Protein AF-A0AB34JFC1-F1 (afdb_monomer_lite)

Sequence (201 aa):
MLAASTALALVATRPLLPPTPPPPLPHGRTPPAARPELRSLHVVGTSAGGFAANACVSAYVRAAGDSRGAARLSLCDPFCARADEVAPPWDDGRRTSGARLFGRDADFAEHYLNTDDIVPSTNFPLPLCYCYDVTHAKERAAFPPPDSGNWLNDLGLRLLGYHNWPIGYLARHYETQLDEDGNPLLPDHATLPRGTVVRVP

Foldseek 3Di:
DDDPWDKDKDFDADDDDPDPDPDDDDPDDDQLLPCLRRQETEIETAACRLVVRLVSLVVNCVSNPPSDHAYEYEYQLYHFADPVRPDPPLDLLCPGNRLVRGQPNHQAYEYEAALLQPRRNRNDARQNHLYEHCNVAPCLVVQDQDCPVDPVVSVVSNNNVCSCVSVVVCVVPDDQDADPVRRTDDDGCVRRPGRHYDYHD

Structure (mmCIF, N/CA/C/O backbone):
data_AF-A0AB34JFC1-F1
#
_entry.id   AF-A0AB34JFC1-F1
#
loop_
_atom_site.group_PDB
_atom_site.id
_atom_site.type_symbol
_atom_site.label_atom_id
_atom_site.label_alt_id
_atom_site.label_comp_id
_atom_site.label_asym_id
_atom_site.label_entity_id
_atom_site.label_seq_id
_atom_site.pdbx_PDB_ins_code
_atom_site.Cartn_x
_atom_site.Cartn_y
_atom_site.Cartn_z
_atom_site.occupancy
_atom_site.B_iso_or_equiv
_atom_site.auth_seq_id
_atom_site.auth_comp_id
_atom_site.auth_asym_id
_atom_site.auth_atom_id
_atom_site.pdbx_PDB_model_num
ATOM 1 N N . MET A 1 1 ? 22.175 7.166 -3.132 1.00 32.06 1 MET A N 1
ATOM 2 C CA . MET A 1 1 ? 20.894 7.198 -3.868 1.00 32.06 1 MET A CA 1
ATOM 3 C C . MET A 1 1 ? 19.849 7.799 -2.949 1.00 32.06 1 MET A C 1
ATOM 5 O O . MET A 1 1 ? 19.593 7.224 -1.902 1.00 32.06 1 MET A O 1
ATOM 9 N N . LEU A 1 2 ? 19.327 8.982 -3.278 1.00 28.48 2 LEU A N 1
ATOM 10 C CA . LEU A 1 2 ? 18.211 9.585 -2.548 1.00 28.48 2 LEU A CA 1
ATOM 11 C C . LEU A 1 2 ? 16.917 8.914 -3.019 1.00 28.48 2 LEU A C 1
ATOM 13 O O . LEU A 1 2 ? 16.447 9.199 -4.116 1.00 28.48 2 LEU A O 1
ATOM 17 N N . ALA A 1 3 ? 16.363 8.012 -2.211 1.00 33.91 3 ALA A N 1
ATOM 18 C CA . ALA A 1 3 ? 14.985 7.571 -2.381 1.00 33.91 3 ALA A CA 1
ATOM 19 C C . ALA A 1 3 ? 14.077 8.728 -1.936 1.00 33.91 3 ALA A C 1
ATOM 21 O O . ALA A 1 3 ? 14.022 9.062 -0.750 1.00 33.91 3 ALA A O 1
ATOM 22 N N . ALA A 1 4 ? 13.418 9.392 -2.885 1.00 35.91 4 ALA A N 1
ATOM 23 C CA . ALA A 1 4 ? 12.393 10.374 -2.563 1.00 35.91 4 ALA A CA 1
ATOM 24 C C . ALA A 1 4 ? 11.247 9.645 -1.844 1.00 35.91 4 ALA A C 1
ATOM 26 O O . ALA A 1 4 ? 10.576 8.797 -2.423 1.00 35.91 4 ALA A O 1
ATOM 27 N N . SER A 1 5 ? 11.070 9.925 -0.553 1.00 36.59 5 SER A N 1
ATOM 28 C CA . SER A 1 5 ? 9.984 9.360 0.246 1.00 36.59 5 SER A CA 1
ATOM 29 C C . SER A 1 5 ? 8.794 10.309 0.191 1.00 36.59 5 SER A C 1
ATOM 31 O O . SER A 1 5 ? 8.867 11.421 0.711 1.00 36.59 5 SER A O 1
ATOM 33 N N . THR A 1 6 ? 7.695 9.880 -0.422 1.00 42.16 6 THR A N 1
ATOM 34 C CA . THR A 1 6 ? 6.416 10.594 -0.360 1.00 42.16 6 THR A CA 1
ATOM 35 C C . THR A 1 6 ? 5.430 9.750 0.438 1.00 42.16 6 THR A C 1
ATOM 37 O O . THR A 1 6 ? 5.163 8.600 0.099 1.00 42.16 6 THR A O 1
ATOM 40 N N . ALA A 1 7 ? 4.908 10.319 1.523 1.00 41.69 7 ALA A N 1
ATOM 41 C CA . ALA A 1 7 ? 3.753 9.797 2.241 1.00 41.69 7 ALA A CA 1
ATOM 42 C C . ALA A 1 7 ? 2.627 10.822 2.087 1.00 41.69 7 ALA A C 1
ATOM 44 O O . ALA A 1 7 ? 2.802 11.988 2.447 1.00 41.69 7 ALA A O 1
ATOM 45 N N . LEU A 1 8 ? 1.494 10.397 1.532 1.00 43.19 8 LEU A N 1
ATOM 46 C CA . LEU A 1 8 ? 0.296 11.221 1.410 1.00 43.19 8 LEU A CA 1
ATOM 47 C C . LEU A 1 8 ? -0.767 10.650 2.353 1.00 43.19 8 LEU A C 1
ATOM 49 O O . LEU A 1 8 ? -1.145 9.485 2.246 1.00 43.19 8 LEU A O 1
ATOM 53 N N . ALA A 1 9 ? -1.232 11.470 3.295 1.00 42.94 9 ALA A N 1
ATOM 54 C CA . ALA A 1 9 ? -2.369 11.148 4.148 1.00 42.94 9 ALA A CA 1
ATOM 55 C C . ALA A 1 9 ? -3.587 11.915 3.630 1.00 42.94 9 ALA A C 1
ATOM 57 O O . ALA A 1 9 ? -3.600 13.148 3.672 1.00 42.94 9 ALA A O 1
ATOM 58 N N . LEU A 1 10 ? -4.597 11.198 3.137 1.00 43.72 10 LEU A N 1
ATOM 59 C CA . LEU A 1 10 ? -5.873 11.793 2.759 1.00 43.72 10 LEU A CA 1
ATOM 60 C C . LEU A 1 10 ? -6.836 11.634 3.940 1.00 43.72 10 LEU A C 1
ATOM 62 O O . LEU A 1 10 ? -7.143 10.523 4.368 1.00 43.72 10 LEU A O 1
ATOM 66 N N . VAL A 1 11 ? -7.295 12.755 4.495 1.00 46.47 11 VAL A N 1
ATOM 67 C CA . VAL A 1 11 ? -8.224 12.774 5.632 1.00 46.47 11 VAL A CA 1
ATOM 68 C C . VAL A 1 11 ? -9.575 13.280 5.138 1.00 46.47 11 VAL A C 1
ATOM 70 O O . VAL A 1 11 ? -9.703 14.451 4.791 1.00 46.47 11 VAL A O 1
ATOM 73 N N . ALA A 1 12 ? -10.586 12.412 5.111 1.00 43.38 12 ALA A N 1
ATOM 74 C CA . ALA A 1 12 ? -11.958 12.805 4.798 1.00 43.38 12 ALA A CA 1
ATOM 75 C C . ALA A 1 12 ? -12.690 13.249 6.081 1.00 43.38 12 ALA A C 1
ATOM 77 O O . ALA A 1 12 ? -12.953 12.438 6.968 1.00 43.38 12 ALA A O 1
ATOM 78 N N . THR A 1 13 ? -13.044 14.535 6.185 1.00 38.53 13 THR A N 1
ATOM 79 C CA . THR A 1 13 ? -13.876 15.094 7.274 1.00 38.53 13 THR A CA 1
ATOM 80 C C . THR A 1 13 ? -15.230 15.587 6.736 1.00 38.53 13 THR A C 1
ATOM 82 O O . THR A 1 13 ? -15.289 16.098 5.622 1.00 38.53 13 THR A O 1
ATOM 85 N N . ARG A 1 14 ? -16.320 15.422 7.508 1.00 40.75 14 ARG A N 1
ATOM 86 C CA . ARG A 1 14 ? -17.727 15.760 7.152 1.00 40.75 14 ARG A CA 1
ATOM 87 C C . ARG A 1 14 ? -17.956 17.231 6.730 1.00 40.75 14 ARG A C 1
ATOM 89 O O . ARG A 1 14 ? -17.274 18.102 7.267 1.00 40.75 14 ARG A O 1
ATOM 96 N N . PRO A 1 15 ? -19.016 17.536 5.944 1.00 49.50 15 PRO A N 1
ATOM 97 C CA . PRO A 1 15 ? -19.676 18.842 5.953 1.00 49.50 15 PRO A CA 1
ATOM 98 C C . PRO A 1 15 ? -20.994 18.873 6.774 1.00 49.50 15 PRO A C 1
ATOM 100 O O . PRO A 1 15 ? -21.689 17.866 6.887 1.00 49.50 15 PRO A O 1
ATOM 103 N N . LEU A 1 16 ? -21.320 20.094 7.244 1.00 50.59 16 LEU A N 1
ATOM 104 C CA . LEU A 1 16 ? -22.595 20.674 7.739 1.00 50.59 16 LEU A CA 1
ATOM 105 C C . LEU A 1 16 ? -22.927 20.706 9.252 1.00 50.59 16 LEU A C 1
ATOM 107 O O . LEU A 1 16 ? -23.747 19.943 9.748 1.00 50.59 16 LEU A O 1
ATOM 111 N N . LEU A 1 17 ? -22.405 21.752 9.914 1.00 38.81 17 LEU A N 1
ATOM 112 C CA . LEU A 1 17 ? -23.115 22.693 10.812 1.00 38.81 17 LEU A CA 1
ATOM 113 C C . LEU A 1 17 ? -22.549 24.116 10.545 1.00 38.81 17 LEU A C 1
ATOM 115 O O . LEU A 1 17 ? -21.418 24.206 10.054 1.00 38.81 17 LEU A O 1
ATOM 119 N N . PRO A 1 18 ? -23.284 25.226 10.795 1.00 39.25 18 PRO A N 1
ATOM 120 C CA . PRO A 1 18 ? -22.759 26.576 10.569 1.00 39.25 18 PRO A CA 1
ATOM 121 C C . PRO A 1 18 ? -21.509 26.834 11.432 1.00 39.25 18 PRO A C 1
ATOM 123 O O . PRO A 1 18 ? -21.434 26.345 12.562 1.00 39.25 18 PRO A O 1
ATOM 126 N N . PRO A 1 19 ? -20.515 27.575 10.909 1.00 38.94 19 PRO A N 1
ATOM 127 C CA . PRO A 1 19 ? -19.178 27.611 11.478 1.00 38.94 19 PRO A CA 1
ATOM 128 C C . PRO A 1 19 ? -19.159 28.403 12.783 1.00 38.94 19 PRO A C 1
ATOM 130 O O . PRO A 1 19 ? -19.285 29.627 12.788 1.00 38.94 19 PRO A O 1
ATOM 133 N N . THR A 1 20 ? -18.890 27.727 13.894 1.00 43.41 20 THR A N 1
ATOM 134 C CA . THR A 1 20 ? -18.076 28.353 14.934 1.00 43.41 20 THR A CA 1
ATOM 135 C C . THR A 1 20 ? -16.670 28.526 14.356 1.00 43.41 20 THR A C 1
ATOM 137 O O . THR A 1 20 ? -16.109 27.555 13.839 1.00 43.41 20 THR A O 1
ATOM 140 N N . PRO A 1 21 ? -16.089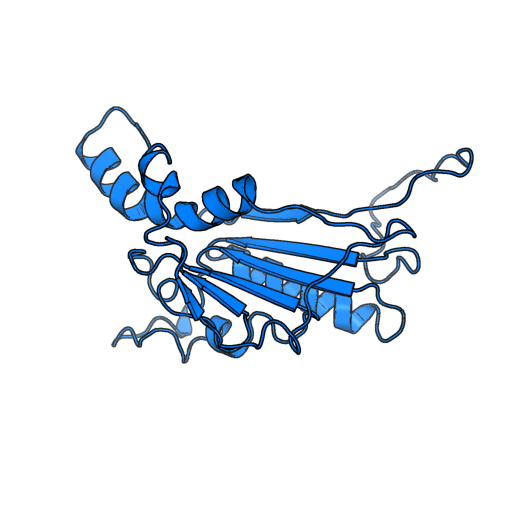 29.741 14.369 1.00 38.56 21 PRO A N 1
ATOM 141 C CA . PRO A 1 21 ? -14.734 29.922 13.876 1.00 38.56 21 PRO A CA 1
ATOM 142 C C . PRO A 1 21 ? -13.801 29.039 14.715 1.00 38.56 21 PRO A C 1
ATOM 144 O O . PRO A 1 21 ? -13.851 29.110 15.948 1.00 38.56 21 PRO A O 1
ATOM 147 N N . PRO A 1 22 ? -12.979 28.182 14.086 1.00 47.44 22 PRO A N 1
ATOM 148 C CA . PRO A 1 22 ? -12.027 27.389 14.836 1.00 47.44 22 PRO A CA 1
ATOM 149 C C . PRO A 1 22 ? -11.042 28.351 15.512 1.00 47.44 22 PRO A C 1
ATOM 151 O O . PRO A 1 22 ? -10.567 29.291 14.861 1.00 47.44 22 PRO A O 1
ATOM 154 N N . PRO A 1 23 ? -10.732 28.159 16.806 1.00 43.06 23 PRO A N 1
ATOM 155 C CA . PRO A 1 23 ? -9.683 28.935 17.443 1.00 43.06 23 PRO A CA 1
ATOM 156 C C . PRO A 1 23 ? -8.369 28.740 16.668 1.00 43.06 23 PRO A C 1
ATOM 158 O O . PRO A 1 23 ? -8.160 27.685 16.055 1.00 43.06 23 PRO A O 1
ATOM 161 N N . PRO A 1 24 ? -7.489 29.755 16.650 1.00 43.84 24 PRO A N 1
ATOM 162 C CA . PRO A 1 24 ? -6.261 29.701 15.871 1.00 43.84 24 PRO A CA 1
ATOM 163 C C . PRO A 1 24 ? -5.414 28.493 16.287 1.00 43.84 24 PRO A C 1
ATOM 165 O O . PRO A 1 24 ? -5.419 28.099 17.452 1.00 43.84 24 PRO A O 1
ATOM 168 N N . LEU A 1 25 ? -4.659 27.927 15.342 1.00 49.38 25 LEU A N 1
ATOM 169 C CA . LEU A 1 25 ? -3.659 26.897 15.630 1.00 49.38 25 LEU A CA 1
ATOM 170 C C . LEU A 1 25 ? -2.269 27.535 15.767 1.00 49.38 25 LEU A C 1
ATOM 172 O O . LEU A 1 25 ? -1.617 27.770 14.749 1.00 49.38 25 LEU A O 1
ATOM 176 N N . PRO A 1 26 ? -1.764 27.763 16.987 1.00 53.00 26 PRO A N 1
ATOM 177 C CA . PRO A 1 26 ? -0.344 27.965 17.217 1.00 53.00 26 PRO A CA 1
ATOM 178 C C . PRO A 1 26 ? 0.258 26.662 17.757 1.00 53.00 26 PRO A C 1
ATOM 180 O O . PRO A 1 26 ? -0.263 26.094 18.708 1.00 53.00 26 PRO A O 1
ATOM 183 N N . HIS A 1 27 ? 1.324 26.163 17.122 1.00 51.56 27 HIS A N 1
ATOM 184 C CA . HIS A 1 27 ? 2.209 25.093 17.623 1.00 51.56 27 HIS A CA 1
ATOM 185 C C . HIS A 1 27 ? 1.554 24.069 18.585 1.00 51.56 27 HIS A C 1
ATOM 187 O O . HIS A 1 27 ? 1.849 24.040 19.773 1.00 51.56 27 HIS A O 1
ATOM 193 N N . GLY A 1 28 ? 0.641 23.236 18.071 1.00 42.19 28 GLY A N 1
ATOM 194 C CA . GLY A 1 28 ? -0.159 22.333 18.909 1.00 42.19 28 GLY A CA 1
ATOM 195 C C . GLY A 1 28 ? -1.227 21.572 18.126 1.00 42.19 28 GLY A C 1
ATOM 196 O O . GLY A 1 28 ? -2.406 21.635 18.456 1.00 42.19 28 GLY A O 1
ATOM 197 N N . ARG A 1 29 ? -0.850 20.883 17.039 1.00 47.06 29 ARG A N 1
ATOM 198 C CA . ARG A 1 29 ? -1.802 20.011 16.331 1.00 47.06 29 ARG A CA 1
ATOM 199 C C . ARG A 1 29 ? -2.160 18.830 17.235 1.00 47.06 29 ARG A C 1
ATOM 201 O O . ARG A 1 29 ? -1.292 18.013 17.533 1.00 47.06 29 ARG A O 1
ATOM 208 N N . THR A 1 30 ? -3.427 18.722 17.630 1.00 50.12 30 THR A N 1
ATOM 209 C CA . THR A 1 30 ? -3.956 17.513 18.265 1.00 50.12 30 THR A CA 1
ATOM 210 C C . THR A 1 30 ? -3.744 16.337 17.303 1.00 50.12 30 THR A C 1
ATOM 212 O O . THR A 1 30 ? -4.104 16.459 16.125 1.00 50.12 30 THR A O 1
ATOM 215 N N . PRO A 1 31 ? -3.129 15.224 17.743 1.00 56.66 31 PRO A N 1
ATOM 216 C CA . PRO A 1 31 ? -2.927 14.060 16.888 1.00 56.66 31 PRO A CA 1
ATOM 217 C C . PRO A 1 31 ? -4.268 13.569 16.316 1.00 56.66 31 PRO A C 1
ATOM 219 O O . PRO A 1 31 ? -5.295 13.762 16.965 1.00 56.66 31 PRO A O 1
ATOM 222 N N . PRO A 1 32 ? -4.296 12.877 15.161 1.00 54.28 32 PRO A N 1
ATOM 223 C CA . PRO A 1 32 ? -5.517 12.250 14.638 1.00 54.28 32 PRO A CA 1
ATOM 224 C C . PRO A 1 32 ? -6.239 11.366 15.666 1.00 54.28 32 PRO A C 1
ATOM 226 O O . PRO A 1 32 ? -7.456 11.253 15.644 1.00 54.28 32 PRO A O 1
ATOM 229 N N . ALA A 1 33 ? -5.489 10.797 16.613 1.00 55.53 33 ALA A N 1
ATOM 230 C CA . ALA A 1 33 ? -6.017 10.023 17.730 1.00 55.53 33 ALA A CA 1
ATOM 231 C C . ALA A 1 33 ? -6.885 10.814 18.726 1.00 55.53 33 ALA A C 1
ATOM 233 O O . ALA A 1 33 ? -7.569 10.221 19.546 1.00 55.53 33 ALA A O 1
ATOM 234 N N . ALA A 1 34 ? -6.862 12.144 18.662 1.00 59.19 34 ALA A N 1
ATOM 235 C CA . ALA A 1 34 ? -7.651 13.034 19.505 1.00 59.19 34 ALA A CA 1
ATOM 236 C C . ALA A 1 34 ? -8.876 13.611 18.771 1.00 59.19 34 ALA A C 1
ATOM 238 O O . ALA A 1 34 ? -9.433 14.617 19.207 1.00 59.19 34 ALA A O 1
ATOM 239 N N . ARG A 1 35 ? -9.258 13.004 17.639 1.00 70.75 35 ARG A N 1
ATOM 240 C CA . ARG A 1 35 ? -10.428 13.373 16.837 1.00 70.75 35 ARG A CA 1
ATOM 241 C C . ARG A 1 35 ? -11.485 12.270 16.907 1.00 70.75 35 ARG A C 1
ATOM 243 O O . ARG A 1 35 ? -11.497 11.411 16.023 1.00 70.75 35 ARG A O 1
ATOM 250 N N . PRO A 1 36 ? -12.351 12.256 17.939 1.00 71.00 36 PRO A N 1
ATOM 251 C CA . PRO A 1 36 ? -13.427 11.266 18.047 1.00 71.00 36 PRO A CA 1
ATOM 252 C C . PRO A 1 36 ? -14.419 11.340 16.873 1.00 71.00 36 PRO A C 1
ATOM 254 O O . PRO A 1 36 ? -15.170 10.405 16.630 1.00 71.00 36 PRO A O 1
ATOM 257 N N . GLU A 1 37 ? -14.420 12.441 16.121 1.00 81.62 37 GLU A N 1
ATOM 258 C CA . GLU A 1 37 ? -15.223 12.631 14.917 1.00 81.62 37 GLU A CA 1
ATOM 259 C C . GLU A 1 37 ? -14.618 12.008 13.645 1.00 81.62 37 GLU A C 1
ATOM 261 O O . GLU A 1 37 ? -15.262 12.015 12.590 1.00 81.62 37 GLU A O 1
ATOM 266 N N . LEU A 1 38 ? -13.376 11.507 13.698 1.00 86.44 38 LEU A N 1
ATOM 267 C CA . LEU A 1 38 ? -12.716 10.919 12.535 1.00 86.44 38 LEU A CA 1
ATOM 268 C C . LEU A 1 38 ? -13.336 9.557 12.204 1.00 86.44 38 LEU A C 1
ATOM 270 O O . LEU A 1 38 ? -13.132 8.582 12.918 1.00 86.44 38 LEU A O 1
ATOM 274 N N . ARG A 1 39 ? -14.044 9.485 11.074 1.00 86.38 39 ARG A N 1
ATOM 275 C CA . ARG A 1 39 ? -14.724 8.260 10.614 1.00 86.38 39 ARG A CA 1
ATOM 276 C C . ARG A 1 39 ? -13.770 7.226 10.029 1.00 86.38 39 ARG A C 1
ATOM 278 O O . ARG A 1 39 ? -13.952 6.029 10.222 1.00 86.38 39 ARG A O 1
ATOM 285 N N . SER A 1 40 ? -12.748 7.694 9.320 1.00 91.06 40 SER A N 1
ATOM 286 C CA . SER A 1 40 ? -11.732 6.832 8.729 1.00 91.06 40 SER A CA 1
ATOM 287 C C . SER A 1 40 ? -10.410 7.563 8.531 1.00 91.06 40 SER A C 1
ATOM 289 O O . SER A 1 40 ? -10.396 8.755 8.217 1.00 91.06 40 SER A O 1
ATOM 291 N N . LEU A 1 41 ? -9.312 6.822 8.604 1.00 92.56 41 LEU A N 1
ATOM 292 C CA . L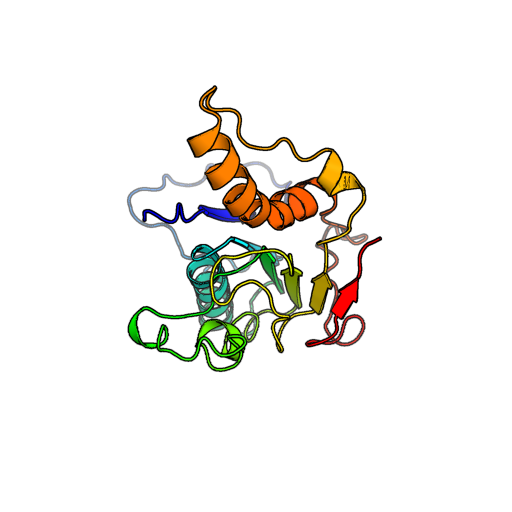EU A 1 41 ? -7.981 7.248 8.201 1.00 92.56 41 LEU A CA 1
ATOM 293 C C . LEU A 1 41 ? -7.508 6.369 7.043 1.00 92.56 41 LEU A C 1
ATOM 295 O O . LEU A 1 41 ? -7.421 5.153 7.194 1.00 92.56 41 LEU A O 1
ATOM 299 N N . HIS A 1 42 ? -7.145 6.978 5.914 1.00 95.00 42 HIS A N 1
ATOM 300 C CA . HIS A 1 42 ? -6.497 6.275 4.810 1.00 95.00 42 HIS A CA 1
ATOM 301 C C . HIS A 1 42 ? -5.102 6.845 4.582 1.00 95.00 42 HIS A C 1
ATOM 303 O O . HIS A 1 42 ? -4.930 8.039 4.325 1.00 95.00 42 HIS A O 1
ATOM 309 N N . VAL A 1 43 ? -4.096 5.986 4.714 1.00 96.75 43 VAL A N 1
ATOM 310 C CA . VAL A 1 43 ? -2.697 6.364 4.521 1.00 96.75 43 VAL A CA 1
ATOM 311 C C . VAL A 1 43 ? -2.130 5.598 3.340 1.00 96.75 43 VAL A C 1
ATOM 313 O O . VAL A 1 43 ? -2.312 4.384 3.234 1.00 96.75 43 VAL A O 1
ATOM 316 N N . VAL A 1 44 ? -1.430 6.312 2.462 1.00 97.44 44 VAL A N 1
ATOM 317 C CA . VAL A 1 44 ? -0.778 5.735 1.288 1.00 97.44 44 VAL A CA 1
ATOM 318 C C . VAL A 1 44 ? 0.733 5.888 1.427 1.00 97.44 44 VAL A C 1
ATOM 320 O O . VAL A 1 44 ? 1.235 6.978 1.714 1.00 97.44 44 VAL A O 1
ATOM 323 N N . GLY A 1 45 ? 1.458 4.787 1.239 1.00 96.38 45 GLY A N 1
ATOM 324 C CA . GLY A 1 45 ? 2.918 4.756 1.265 1.00 96.38 45 GLY A CA 1
ATOM 325 C C . GLY A 1 45 ? 3.488 4.168 -0.018 1.00 96.38 45 GLY A C 1
ATOM 326 O O . GLY A 1 45 ? 3.007 3.149 -0.502 1.00 96.38 45 GLY A O 1
ATOM 327 N N . THR A 1 46 ? 4.530 4.792 -0.559 1.00 94.56 46 THR A N 1
ATOM 328 C CA . THR A 1 46 ? 5.289 4.281 -1.713 1.00 94.56 46 THR A CA 1
ATOM 329 C C . THR A 1 46 ? 6.752 4.157 -1.344 1.00 94.56 46 THR A C 1
ATOM 331 O O . THR A 1 46 ? 7.263 5.023 -0.626 1.00 94.56 46 THR A O 1
ATOM 334 N N . SER A 1 47 ? 7.442 3.118 -1.823 1.00 93.25 47 SER A N 1
ATOM 335 C CA . SER A 1 47 ? 8.865 2.928 -1.528 1.00 93.25 47 SER A CA 1
ATOM 336 C C . SER A 1 47 ? 9.137 2.937 -0.012 1.00 93.25 47 SER A C 1
ATOM 338 O O . SER A 1 47 ? 8.357 2.401 0.781 1.00 93.25 47 SER A O 1
ATOM 340 N N . ALA A 1 48 ? 10.210 3.595 0.432 1.00 91.06 48 ALA A N 1
ATOM 341 C CA . ALA A 1 48 ? 10.511 3.833 1.845 1.00 91.06 48 ALA A CA 1
ATOM 342 C C . ALA A 1 48 ? 9.385 4.566 2.612 1.00 91.06 48 ALA A C 1
ATOM 344 O O . ALA A 1 48 ? 9.277 4.431 3.833 1.00 91.06 48 ALA A O 1
ATOM 345 N N . GLY A 1 49 ? 8.494 5.281 1.913 1.00 93.69 49 GLY A N 1
ATOM 346 C CA . GLY A 1 49 ? 7.282 5.874 2.485 1.00 93.69 49 GLY A CA 1
ATOM 347 C C . GLY A 1 49 ? 6.319 4.846 3.091 1.00 93.69 49 GLY A C 1
ATOM 348 O O . GLY A 1 49 ? 5.524 5.210 3.957 1.00 93.69 49 GLY A O 1
ATOM 349 N N . GLY A 1 50 ? 6.430 3.561 2.726 1.00 94.31 50 GLY A N 1
ATOM 350 C CA . GLY A 1 50 ? 5.693 2.462 3.358 1.00 94.31 50 GLY A CA 1
ATOM 351 C C . GLY A 1 50 ? 5.914 2.374 4.873 1.00 94.31 50 GLY A C 1
ATOM 352 O O . GLY A 1 50 ? 4.955 2.187 5.622 1.00 94.31 50 GLY A O 1
ATOM 353 N N . PHE A 1 51 ? 7.139 2.627 5.358 1.00 93.50 51 PHE A N 1
ATOM 354 C CA . PHE A 1 51 ? 7.425 2.664 6.798 1.00 93.50 51 PHE A CA 1
ATOM 355 C C . PHE A 1 51 ? 6.682 3.792 7.509 1.00 93.50 51 PHE A C 1
ATOM 357 O O . PHE A 1 51 ? 6.089 3.565 8.565 1.00 93.50 51 PHE A O 1
ATOM 364 N N . ALA A 1 52 ? 6.695 4.997 6.934 1.00 94.56 52 ALA A N 1
ATOM 365 C CA . ALA A 1 52 ? 6.007 6.152 7.499 1.00 94.56 52 ALA A CA 1
ATOM 366 C C . ALA A 1 52 ? 4.485 5.951 7.488 1.00 94.56 52 ALA A C 1
ATOM 368 O O . ALA A 1 52 ? 3.823 6.212 8.493 1.00 94.56 52 ALA A O 1
ATOM 369 N N . ALA A 1 53 ? 3.943 5.433 6.383 1.00 96.25 53 ALA A N 1
ATOM 370 C CA . ALA A 1 53 ? 2.521 5.147 6.247 1.00 96.25 53 ALA A CA 1
ATOM 371 C C . ALA A 1 53 ? 2.052 4.100 7.268 1.00 96.25 53 ALA A C 1
ATOM 373 O O . ALA A 1 53 ? 1.098 4.337 8.010 1.00 96.25 53 ALA A O 1
ATOM 374 N N . ASN A 1 54 ? 2.777 2.983 7.382 1.00 96.31 54 ASN A N 1
ATOM 375 C CA . ASN A 1 54 ? 2.471 1.944 8.358 1.00 96.31 54 ASN A CA 1
ATOM 376 C C . ASN A 1 54 ? 2.598 2.458 9.800 1.00 96.31 54 ASN A C 1
ATOM 378 O O . ASN A 1 54 ? 1.713 2.222 10.617 1.00 96.31 54 ASN A O 1
ATOM 382 N N . ALA A 1 55 ? 3.659 3.209 10.115 1.00 95.00 55 ALA A N 1
ATOM 383 C CA . ALA A 1 55 ? 3.838 3.798 11.441 1.00 95.00 55 ALA A CA 1
ATOM 384 C C . ALA A 1 55 ? 2.709 4.778 11.800 1.00 95.00 55 ALA A C 1
ATOM 386 O O . ALA A 1 55 ? 2.264 4.795 12.947 1.00 95.00 55 ALA A O 1
ATOM 387 N N . CYS A 1 56 ? 2.221 5.560 10.831 1.00 95.19 56 CYS A N 1
ATOM 388 C CA . CYS A 1 56 ? 1.082 6.456 11.015 1.00 95.19 56 CYS A CA 1
ATOM 389 C C . CYS A 1 56 ? -0.189 5.680 11.389 1.00 95.19 56 CYS A C 1
ATOM 391 O O . CYS A 1 56 ? -0.831 6.015 12.386 1.00 95.19 56 CYS A O 1
ATOM 393 N N . VAL A 1 57 ? -0.503 4.606 10.655 1.00 95.75 57 VAL A N 1
ATOM 394 C CA . VAL A 1 57 ? -1.649 3.732 10.952 1.00 95.75 57 VAL A CA 1
ATOM 395 C C . VAL A 1 57 ? -1.507 3.082 12.328 1.00 95.75 57 VAL A C 1
ATOM 397 O O . VAL A 1 57 ? -2.408 3.204 13.155 1.00 95.75 57 VAL A O 1
ATOM 400 N N . SER A 1 58 ? -0.358 2.470 12.625 1.00 95.25 58 SER A N 1
ATOM 401 C CA . SER A 1 58 ? -0.086 1.853 13.930 1.00 95.25 58 SER A CA 1
ATOM 402 C C . SER A 1 58 ? -0.227 2.839 15.091 1.00 95.25 58 SER A C 1
ATOM 404 O O . SER A 1 58 ? -0.764 2.493 16.145 1.00 95.25 58 SER A O 1
ATOM 406 N N . ALA A 1 59 ? 0.271 4.067 14.923 1.00 92.94 59 ALA A N 1
ATOM 407 C CA . ALA A 1 59 ? 0.167 5.108 15.938 1.00 92.94 59 ALA A CA 1
ATOM 408 C C . ALA A 1 59 ? -1.286 5.555 16.137 1.00 92.94 59 ALA A C 1
ATOM 410 O O . ALA A 1 59 ? -1.717 5.705 17.279 1.00 92.94 59 ALA A O 1
ATOM 411 N N . TYR A 1 60 ? -2.041 5.723 15.047 1.00 92.56 60 TYR A N 1
ATOM 412 C CA . TYR A 1 60 ? -3.460 6.063 15.099 1.00 92.56 60 TYR A CA 1
ATOM 413 C C . TYR A 1 60 ? -4.271 4.995 15.834 1.00 92.56 60 TYR A C 1
ATOM 415 O O . TYR A 1 60 ? -4.927 5.316 16.823 1.00 92.56 60 TYR A O 1
ATOM 423 N N . VAL A 1 61 ? -4.168 3.730 15.413 1.00 92.88 61 VAL A N 1
ATOM 424 C CA . VAL A 1 61 ? -4.919 2.618 16.015 1.00 92.88 61 VAL A CA 1
ATOM 425 C C . VAL A 1 61 ? -4.605 2.472 17.501 1.00 92.88 61 VAL A C 1
ATOM 427 O O . VAL A 1 61 ? -5.517 2.347 18.314 1.00 92.88 61 VAL A O 1
ATOM 430 N N . ARG A 1 62 ? -3.327 2.569 17.882 1.00 92.12 62 ARG A N 1
ATOM 431 C CA . ARG A 1 62 ? -2.916 2.485 19.289 1.00 92.12 62 ARG A CA 1
ATOM 432 C C . ARG A 1 62 ? -3.468 3.623 20.140 1.00 92.12 62 ARG A C 1
ATOM 434 O O . ARG A 1 62 ? -3.870 3.386 21.271 1.00 92.12 62 ARG A O 1
ATOM 441 N N . ALA A 1 63 ? -3.411 4.852 19.637 1.00 88.44 63 ALA A N 1
ATOM 442 C CA . ALA A 1 63 ? -3.753 6.024 20.430 1.00 88.44 63 ALA A CA 1
ATOM 443 C C . ALA A 1 63 ? -5.267 6.286 20.486 1.00 88.44 63 ALA A C 1
ATOM 445 O O . ALA A 1 63 ? -5.743 6.782 21.501 1.00 88.44 63 ALA A O 1
ATOM 446 N N . ALA A 1 64 ? -6.018 5.944 19.434 1.00 88.25 64 ALA A N 1
ATOM 447 C CA . ALA A 1 64 ? -7.472 6.108 19.394 1.00 88.25 64 ALA A CA 1
ATOM 448 C C . ALA A 1 64 ? -8.243 4.928 20.030 1.00 88.25 64 ALA A C 1
ATOM 450 O O . ALA A 1 64 ? -9.404 5.091 20.414 1.00 88.25 64 ALA A O 1
ATOM 451 N N . GLY A 1 65 ? -7.605 3.758 20.178 1.00 88.81 65 GLY A N 1
ATOM 452 C CA . GLY A 1 65 ? -8.186 2.589 20.846 1.00 88.81 65 GLY A CA 1
ATOM 453 C C . GLY A 1 65 ? -9.515 2.157 20.223 1.00 88.81 65 GLY A C 1
ATOM 454 O O . GLY A 1 65 ? -9.667 2.191 19.005 1.00 88.81 65 GLY A O 1
ATOM 455 N N . ASP A 1 66 ? -10.491 1.799 21.056 1.00 87.62 66 ASP A N 1
ATOM 456 C CA . ASP A 1 66 ? -11.815 1.343 20.598 1.00 87.62 66 ASP A CA 1
ATOM 457 C C . ASP A 1 66 ? -12.695 2.474 20.043 1.00 87.62 66 ASP A C 1
ATOM 459 O O . ASP A 1 66 ? -13.681 2.221 19.359 1.00 87.62 66 ASP A O 1
ATOM 463 N N . SER A 1 67 ? -12.336 3.734 20.305 1.00 86.31 67 SER A N 1
ATOM 464 C CA . SER A 1 67 ? -13.056 4.913 19.799 1.00 86.31 67 SER A CA 1
ATOM 465 C C . SER A 1 67 ? -12.596 5.366 18.411 1.00 86.31 67 SER A C 1
ATOM 467 O O . SER A 1 67 ? -12.988 6.430 17.934 1.00 86.31 67 SER A O 1
ATOM 469 N N . ARG A 1 68 ? -11.719 4.588 17.771 1.00 90.44 68 ARG A N 1
ATOM 470 C CA . ARG A 1 68 ? -11.142 4.927 16.473 1.00 90.44 68 ARG A CA 1
ATOM 471 C C . ARG A 1 68 ? -12.149 4.750 15.337 1.00 90.44 68 ARG A C 1
ATOM 473 O O . ARG A 1 68 ? -12.932 3.806 15.317 1.00 90.44 68 ARG A O 1
ATOM 480 N N . GLY A 1 69 ? -12.030 5.611 14.337 1.00 89.12 69 GLY A N 1
ATOM 481 C CA . GLY A 1 69 ? -12.519 5.333 12.997 1.00 89.12 69 GLY A CA 1
ATOM 482 C C . GLY A 1 69 ? -11.708 4.231 12.318 1.00 89.12 69 GLY A C 1
ATOM 483 O O . GLY A 1 69 ? -10.666 3.773 12.807 1.00 89.12 69 GLY A O 1
ATOM 484 N N . ALA A 1 70 ? -12.182 3.809 11.155 1.00 91.19 70 ALA A N 1
ATOM 485 C CA . ALA A 1 70 ? -11.569 2.704 10.443 1.00 91.19 70 ALA A CA 1
ATOM 486 C C . ALA A 1 70 ? -10.258 3.116 9.745 1.00 91.19 70 ALA A C 1
ATOM 488 O O . ALA A 1 70 ? -10.135 4.210 9.193 1.00 91.19 70 ALA A O 1
ATOM 489 N N . ALA A 1 71 ? -9.251 2.252 9.785 1.00 93.69 71 ALA A N 1
ATOM 490 C CA . ALA A 1 71 ? -7.900 2.507 9.314 1.00 93.69 71 ALA A CA 1
ATOM 491 C C . ALA A 1 71 ? -7.583 1.665 8.072 1.00 93.69 71 ALA A C 1
ATOM 493 O O . ALA A 1 71 ? -7.504 0.437 8.140 1.00 93.69 71 ALA A O 1
ATOM 494 N N . ARG A 1 72 ? -7.340 2.339 6.947 1.00 95.69 72 ARG A N 1
ATOM 495 C CA . ARG A 1 72 ? -6.918 1.738 5.679 1.00 95.69 72 ARG A CA 1
ATOM 496 C C . ARG A 1 72 ? -5.464 2.082 5.380 1.00 95.69 72 ARG A C 1
ATOM 498 O O . ARG A 1 72 ? -5.038 3.227 5.555 1.00 95.69 72 ARG A O 1
ATOM 505 N N . LEU A 1 73 ? -4.723 1.108 4.866 1.00 97.12 73 LEU A N 1
ATOM 506 C CA . LEU A 1 73 ? -3.358 1.283 4.380 1.00 97.12 73 LEU A CA 1
ATOM 507 C C . LEU A 1 73 ? -3.256 0.806 2.929 1.00 97.12 73 LEU A C 1
ATOM 509 O O . LEU A 1 73 ? -3.528 -0.360 2.658 1.00 97.12 73 LEU A O 1
ATOM 513 N N . SER A 1 74 ? -2.809 1.671 2.019 1.00 97.81 74 SER A N 1
ATOM 514 C CA . SER A 1 74 ? -2.417 1.251 0.666 1.00 97.81 74 SER A CA 1
ATOM 515 C C . SER A 1 74 ? -0.916 1.421 0.497 1.00 97.81 74 SER A C 1
ATOM 517 O O . SER A 1 74 ? -0.363 2.500 0.719 1.00 97.81 74 SER A O 1
ATOM 519 N N . LEU A 1 75 ? -0.248 0.348 0.104 1.00 97.62 75 LEU A N 1
ATOM 520 C CA . LEU A 1 75 ? 1.185 0.328 -0.139 1.00 97.62 75 LEU A CA 1
ATOM 521 C C . LEU A 1 75 ? 1.429 0.141 -1.631 1.00 97.62 75 LEU A C 1
ATOM 523 O O . LEU A 1 75 ? 0.825 -0.733 -2.238 1.00 97.62 75 LEU A O 1
ATOM 527 N N . CYS A 1 76 ? 2.288 0.964 -2.215 1.00 97.00 76 CYS A N 1
ATOM 528 C CA . CYS A 1 76 ? 2.648 0.920 -3.632 1.00 97.00 76 CYS A CA 1
ATOM 529 C C . CYS A 1 76 ? 4.146 0.628 -3.725 1.00 97.00 76 CYS A C 1
ATOM 531 O O . CYS A 1 76 ? 4.928 1.516 -3.392 1.00 97.00 76 CYS A O 1
ATOM 533 N N . ASP A 1 77 ? 4.535 -0.600 -4.078 1.00 93.81 77 ASP A N 1
ATOM 534 C CA . ASP A 1 77 ? 5.933 -1.073 -4.038 1.00 93.81 77 ASP A CA 1
ATOM 535 C C . ASP A 1 77 ? 6.705 -0.567 -2.803 1.00 93.81 77 ASP A C 1
ATOM 537 O O . ASP A 1 77 ? 7.659 0.215 -2.909 1.00 93.81 77 ASP A O 1
ATOM 541 N N . PRO A 1 78 ? 6.270 -0.902 -1.579 1.00 93.75 78 PRO A N 1
ATOM 542 C CA . PRO A 1 78 ? 6.930 -0.401 -0.396 1.00 93.75 78 PRO A CA 1
ATOM 543 C C . PRO A 1 78 ? 8.304 -1.064 -0.251 1.00 93.75 78 PRO A C 1
ATOM 545 O O . PRO A 1 78 ? 8.451 -2.281 -0.348 1.00 93.75 78 PRO A O 1
ATOM 548 N N . PHE A 1 79 ? 9.320 -0.262 0.046 1.00 90.56 79 PHE A N 1
ATOM 549 C CA . PHE A 1 79 ? 10.623 -0.785 0.437 1.00 90.56 79 PHE A CA 1
ATOM 550 C C . PHE A 1 79 ? 10.487 -1.401 1.826 1.00 90.56 79 PHE A C 1
ATOM 552 O O . PHE A 1 79 ? 10.018 -0.733 2.753 1.00 90.56 79 PHE A O 1
ATOM 559 N N . CYS A 1 80 ? 10.867 -2.669 1.971 1.00 88.56 80 CYS A N 1
ATOM 560 C CA . CYS A 1 80 ? 10.544 -3.428 3.174 1.00 88.56 80 CYS A CA 1
ATOM 561 C C . CYS A 1 80 ? 11.733 -3.646 4.115 1.00 88.56 80 CYS A C 1
ATOM 563 O O . CYS A 1 80 ? 11.521 -3.937 5.291 1.00 88.56 80 CYS A O 1
ATOM 565 N N . ALA A 1 81 ? 12.970 -3.481 3.648 1.00 84.75 81 ALA A N 1
ATOM 566 C CA . ALA A 1 81 ? 14.162 -3.655 4.476 1.00 84.75 81 ALA A CA 1
ATOM 567 C C . ALA A 1 81 ? 14.506 -2.411 5.318 1.00 84.75 81 ALA A C 1
ATOM 569 O O . ALA A 1 81 ? 14.337 -1.270 4.894 1.00 84.75 81 ALA A O 1
ATOM 570 N N . ARG A 1 82 ? 15.057 -2.619 6.516 1.00 75.94 82 ARG A N 1
ATOM 571 C CA . ARG A 1 82 ? 15.882 -1.616 7.215 1.00 75.94 82 ARG A CA 1
ATOM 572 C C . ARG A 1 82 ? 17.333 -1.712 6.760 1.00 75.94 82 ARG A C 1
ATOM 574 O O . ARG A 1 82 ? 17.736 -2.718 6.193 1.00 75.94 82 ARG A O 1
ATOM 581 N N . ALA A 1 83 ? 18.128 -0.678 7.035 1.00 66.81 83 ALA A N 1
ATOM 582 C CA . ALA A 1 83 ? 19.527 -0.606 6.603 1.00 66.81 83 ALA A CA 1
ATOM 583 C C . ALA A 1 83 ? 20.382 -1.814 7.044 1.00 66.81 83 ALA A C 1
ATOM 585 O O . ALA A 1 83 ? 21.274 -2.223 6.310 1.00 66.81 83 ALA A O 1
ATOM 586 N N . ASP A 1 84 ? 20.093 -2.396 8.208 1.00 69.00 84 ASP A N 1
ATOM 587 C CA . ASP A 1 84 ? 20.744 -3.587 8.768 1.00 69.00 84 ASP A CA 1
ATOM 588 C C . ASP A 1 84 ? 20.159 -4.920 8.264 1.00 69.00 84 ASP A C 1
ATOM 590 O O . ASP A 1 84 ? 20.755 -5.974 8.464 1.00 69.00 84 ASP A O 1
ATOM 594 N N . GLU A 1 85 ? 19.015 -4.877 7.580 1.00 71.94 85 GLU A N 1
ATOM 595 C CA . GLU A 1 85 ? 18.339 -6.032 6.974 1.00 71.94 85 GLU A CA 1
ATOM 596 C C . GLU A 1 85 ? 18.703 -6.203 5.491 1.00 71.94 85 GLU A C 1
ATOM 598 O O . GLU A 1 85 ? 18.343 -7.202 4.871 1.00 71.94 85 GLU A O 1
ATOM 603 N N . VAL A 1 86 ? 19.437 -5.244 4.918 1.00 64.38 86 VAL A N 1
ATOM 604 C CA . VAL A 1 86 ? 19.975 -5.329 3.558 1.00 64.38 86 VAL A CA 1
ATOM 605 C C . VAL A 1 86 ? 21.282 -6.126 3.580 1.00 64.38 86 VAL A C 1
ATOM 607 O O . VAL A 1 86 ? 22.373 -5.560 3.526 1.00 64.38 86 VAL A O 1
ATOM 610 N N . ALA A 1 87 ? 21.189 -7.452 3.686 1.00 57.38 87 ALA A N 1
ATOM 611 C CA . ALA A 1 87 ? 22.347 -8.342 3.609 1.00 57.38 87 ALA A CA 1
ATOM 612 C C . ALA A 1 87 ? 22.174 -9.381 2.489 1.00 57.38 87 ALA A C 1
ATOM 614 O O . ALA A 1 87 ? 21.087 -9.938 2.344 1.00 57.38 87 ALA A O 1
ATOM 615 N N . PRO A 1 88 ? 23.228 -9.687 1.708 1.00 57.12 88 PRO A N 1
ATOM 616 C CA . PRO A 1 88 ? 23.223 -10.827 0.804 1.00 57.12 88 PRO A CA 1
ATOM 617 C C . PRO A 1 88 ? 23.063 -12.166 1.556 1.00 57.12 88 PRO A C 1
ATOM 619 O O . PRO A 1 88 ? 23.624 -12.321 2.644 1.00 57.12 88 PRO A O 1
ATOM 622 N N . PRO A 1 89 ? 22.401 -13.172 0.957 1.00 55.41 89 PRO A N 1
ATOM 623 C CA . PRO A 1 89 ? 21.679 -13.080 -0.306 1.00 55.41 89 PRO A CA 1
ATOM 624 C C . PRO A 1 89 ? 20.445 -12.201 -0.127 1.00 55.41 89 PRO A C 1
ATOM 626 O O . PRO A 1 89 ? 19.798 -12.275 0.913 1.00 55.41 89 PRO A O 1
ATOM 629 N N . TRP A 1 90 ? 20.139 -11.390 -1.144 1.00 58.50 90 TRP A N 1
ATOM 630 C CA . TRP A 1 90 ? 18.843 -10.735 -1.267 1.00 58.50 90 TRP A CA 1
ATOM 631 C C . TRP A 1 90 ? 17.799 -11.846 -1.206 1.00 58.50 90 TRP A C 1
ATOM 633 O O . TRP A 1 90 ? 17.573 -12.542 -2.197 1.00 58.50 90 TRP A O 1
ATOM 643 N N . ASP A 1 91 ? 17.264 -12.115 -0.017 1.00 62.81 91 ASP A N 1
ATOM 644 C CA . ASP A 1 91 ? 16.124 -13.000 0.086 1.00 62.81 91 ASP A CA 1
ATOM 645 C C . ASP A 1 91 ? 14.967 -12.335 -0.660 1.00 62.81 91 ASP A C 1
ATOM 647 O O . ASP A 1 91 ? 15.043 -11.172 -1.069 1.00 62.81 91 ASP A O 1
ATOM 651 N N . ASP A 1 92 ? 13.889 -13.068 -0.884 1.00 65.75 92 ASP A N 1
ATOM 652 C CA . ASP A 1 92 ? 12.676 -12.538 -1.504 1.00 65.75 92 ASP A CA 1
ATOM 653 C C . ASP A 1 92 ? 11.960 -11.503 -0.609 1.00 65.75 92 ASP A C 1
ATOM 655 O O . ASP A 1 92 ? 10.740 -11.425 -0.602 1.00 65.75 92 ASP A O 1
ATOM 659 N N . GLY A 1 93 ? 12.714 -10.771 0.218 1.00 69.00 93 GLY A N 1
ATOM 660 C CA . GLY A 1 93 ? 12.351 -9.740 1.170 1.00 69.00 93 GLY A CA 1
ATOM 661 C C . GLY A 1 93 ? 11.413 -10.193 2.280 1.00 69.00 93 GLY A C 1
ATOM 662 O O . GLY A 1 93 ? 11.088 -9.393 3.157 1.00 69.00 93 GLY A O 1
ATOM 663 N N . ARG A 1 94 ? 10.995 -11.463 2.324 1.00 74.19 94 ARG A N 1
ATOM 664 C CA . ARG A 1 94 ? 10.006 -11.962 3.295 1.00 74.19 94 ARG A CA 1
ATOM 665 C C . ARG A 1 94 ? 10.477 -11.895 4.744 1.00 74.19 94 ARG A C 1
ATOM 667 O O . ARG A 1 94 ? 9.652 -11.929 5.659 1.00 74.19 94 ARG A O 1
ATOM 674 N N . ARG A 1 95 ? 11.790 -11.830 4.991 1.00 79.94 95 ARG A N 1
ATOM 675 C CA . ARG A 1 95 ? 12.339 -11.709 6.353 1.00 79.94 95 ARG A CA 1
ATOM 676 C C . ARG A 1 95 ? 12.506 -10.266 6.810 1.00 79.94 95 ARG A C 1
ATOM 678 O O . ARG A 1 95 ? 12.774 -10.062 7.993 1.00 79.94 95 ARG A O 1
ATOM 685 N N . THR A 1 96 ? 12.330 -9.302 5.915 1.00 85.06 96 THR A N 1
ATOM 686 C CA . THR A 1 96 ? 12.470 -7.884 6.232 1.00 85.06 96 THR A CA 1
ATOM 687 C C . THR A 1 96 ? 11.396 -7.417 7.214 1.00 85.06 96 THR A C 1
ATOM 689 O O . THR A 1 96 ? 10.297 -7.982 7.303 1.00 85.06 96 THR A O 1
ATOM 692 N N . SER A 1 97 ? 11.707 -6.375 7.982 1.00 85.94 97 SER A N 1
ATOM 693 C CA . SER A 1 97 ? 10.773 -5.798 8.949 1.00 85.94 97 SER A CA 1
ATOM 694 C C . SER A 1 97 ? 9.476 -5.328 8.293 1.00 85.94 97 SER A C 1
ATOM 696 O O . SER A 1 97 ? 8.407 -5.561 8.855 1.00 85.94 97 SER A O 1
ATOM 698 N N . GLY A 1 98 ? 9.541 -4.736 7.099 1.00 87.88 98 GLY A N 1
ATOM 699 C CA . GLY A 1 98 ? 8.370 -4.341 6.321 1.00 87.88 98 GLY A CA 1
ATOM 700 C C . GLY A 1 98 ? 7.472 -5.531 5.994 1.00 87.88 98 GLY A C 1
ATOM 701 O O . GLY A 1 98 ? 6.295 -5.510 6.344 1.00 87.88 98 GLY A O 1
ATOM 702 N N . ALA A 1 99 ? 8.029 -6.624 5.459 1.00 88.94 99 ALA A N 1
ATOM 703 C CA . ALA A 1 99 ? 7.262 -7.829 5.128 1.00 88.94 99 ALA A CA 1
ATOM 704 C C . ALA A 1 99 ? 6.522 -8.436 6.332 1.00 88.94 99 ALA A C 1
ATOM 706 O O . ALA A 1 99 ? 5.426 -8.974 6.190 1.00 88.94 99 ALA A O 1
ATOM 707 N N . ARG A 1 100 ? 7.103 -8.333 7.531 1.00 90.69 100 ARG A N 1
ATOM 708 C CA . ARG A 1 100 ? 6.522 -8.878 8.768 1.00 90.69 100 ARG A CA 1
ATOM 709 C C . ARG A 1 100 ? 5.512 -7.954 9.448 1.00 90.69 100 ARG A C 1
ATOM 711 O O . ARG A 1 100 ? 4.747 -8.426 10.286 1.00 90.69 100 ARG A O 1
ATOM 718 N N . LEU A 1 101 ? 5.551 -6.650 9.168 1.00 94.06 101 LEU A N 1
ATOM 719 C CA . LEU A 1 101 ? 4.834 -5.638 9.956 1.00 94.06 101 LEU A CA 1
ATOM 720 C C . LEU A 1 101 ? 3.826 -4.819 9.153 1.00 94.06 101 LEU A C 1
ATOM 722 O O . LEU A 1 101 ? 2.857 -4.333 9.737 1.00 94.06 101 LEU A O 1
ATOM 726 N N . PHE A 1 102 ? 4.051 -4.621 7.857 1.00 96.69 102 PHE A N 1
ATOM 727 C CA . PHE A 1 102 ? 3.219 -3.742 7.046 1.00 96.69 102 PHE A CA 1
ATOM 728 C C . PHE A 1 102 ? 1.779 -4.229 6.970 1.00 96.69 102 PHE A C 1
ATOM 730 O O . PHE A 1 102 ? 1.514 -5.382 6.653 1.00 96.69 102 PHE A O 1
ATOM 737 N N . GLY A 1 103 ? 0.844 -3.337 7.294 1.00 96.69 103 GLY A N 1
ATOM 738 C CA . GLY A 1 103 ? -0.587 -3.619 7.284 1.00 96.69 103 GLY A CA 1
ATOM 739 C C . GLY A 1 103 ? -1.119 -4.290 8.545 1.00 96.69 103 GLY A C 1
ATOM 740 O O . GLY A 1 103 ? -2.337 -4.374 8.682 1.00 96.69 103 GLY A O 1
ATOM 741 N N . ARG A 1 104 ? -0.260 -4.720 9.483 1.00 96.94 104 ARG A N 1
ATOM 742 C CA . ARG A 1 104 ? -0.666 -5.474 10.685 1.00 96.94 104 ARG A CA 1
ATOM 743 C C . ARG A 1 104 ? -1.779 -4.795 11.481 1.00 96.94 104 ARG A C 1
ATOM 745 O O . ARG A 1 104 ? -2.706 -5.468 11.913 1.00 96.94 104 ARG A O 1
ATOM 752 N N . ASP A 1 105 ? -1.660 -3.485 11.675 1.00 96.62 105 ASP A N 1
ATOM 753 C CA . ASP A 1 105 ? -2.549 -2.725 12.558 1.00 96.62 105 ASP A CA 1
ATOM 754 C C . ASP A 1 105 ? -3.712 -2.056 11.792 1.00 96.62 105 ASP A C 1
ATOM 756 O O . ASP A 1 105 ? -4.559 -1.429 12.415 1.00 96.62 105 ASP A O 1
ATOM 760 N N . ALA A 1 106 ? -3.767 -2.164 10.458 1.00 95.88 106 ALA A N 1
ATOM 761 C CA . ALA A 1 106 ? -4.860 -1.618 9.648 1.00 95.88 106 ALA A CA 1
ATOM 762 C C . ALA A 1 106 ? -6.075 -2.561 9.652 1.00 95.88 106 ALA A C 1
ATOM 764 O O . ALA A 1 106 ? -5.891 -3.781 9.625 1.00 95.88 106 ALA A O 1
ATOM 765 N N . ASP A 1 107 ? -7.294 -2.018 9.587 1.00 95.25 107 ASP A N 1
ATOM 766 C CA . ASP A 1 107 ? -8.509 -2.820 9.364 1.00 95.25 107 ASP A CA 1
ATOM 767 C C . ASP A 1 107 ? -8.482 -3.466 7.977 1.00 95.25 107 ASP A C 1
ATOM 769 O O . ASP A 1 107 ? -8.826 -4.637 7.823 1.00 95.25 107 ASP A O 1
ATOM 773 N N . PHE A 1 108 ? -7.987 -2.711 6.992 1.00 96.38 108 PHE A N 1
ATOM 774 C CA . PHE A 1 108 ? -7.705 -3.202 5.653 1.00 96.38 108 PHE A CA 1
ATOM 775 C C . PHE A 1 108 ? -6.363 -2.677 5.152 1.00 96.38 108 PHE A C 1
ATOM 777 O O . PHE A 1 108 ? -6.101 -1.470 5.167 1.00 96.38 108 PHE A O 1
ATOM 784 N N . ALA A 1 109 ? -5.513 -3.592 4.698 1.00 97.69 109 ALA A N 1
ATOM 785 C CA . ALA A 1 109 ? -4.251 -3.268 4.057 1.00 97.69 109 ALA A CA 1
ATOM 786 C C . ALA A 1 109 ? -4.182 -3.888 2.665 1.00 97.69 109 ALA A C 1
ATOM 788 O O . ALA A 1 109 ? -4.410 -5.086 2.492 1.00 97.69 109 ALA A O 1
ATOM 789 N N . GLU A 1 110 ? -3.806 -3.081 1.683 1.00 97.75 110 GLU A N 1
ATOM 790 C CA . GLU A 1 110 ? -3.617 -3.511 0.304 1.00 97.75 110 GLU A CA 1
ATOM 791 C C . GLU A 1 110 ? -2.224 -3.149 -0.206 1.00 97.75 110 GLU A C 1
ATOM 793 O O . GLU A 1 110 ? -1.616 -2.161 0.213 1.00 97.75 110 GLU A O 1
ATOM 798 N N . HIS A 1 111 ? -1.720 -3.974 -1.115 1.00 97.75 111 HIS A N 1
ATOM 799 C CA . HIS A 1 111 ? -0.408 -3.828 -1.719 1.00 97.75 111 HIS A CA 1
ATOM 800 C C . HIS A 1 111 ? -0.541 -3.831 -3.239 1.00 97.75 111 HIS A C 1
ATOM 802 O O . HIS A 1 111 ? -0.884 -4.855 -3.822 1.00 97.75 111 HIS A O 1
ATOM 808 N N . TYR A 1 112 ? -0.253 -2.700 -3.868 1.00 97.75 112 TYR A N 1
ATOM 809 C CA . TYR A 1 112 ? -0.094 -2.582 -5.309 1.00 97.75 112 TYR A CA 1
ATOM 810 C C . TYR A 1 112 ? 1.364 -2.889 -5.638 1.00 97.75 112 TYR A C 1
ATOM 812 O O . TYR A 1 112 ? 2.257 -2.125 -5.270 1.00 97.75 112 TYR A O 1
ATOM 820 N N . LEU A 1 113 ? 1.565 -4.038 -6.273 1.00 95.88 113 LEU A N 1
ATOM 821 C CA . LEU A 1 113 ? 2.851 -4.672 -6.521 1.00 95.88 113 LEU A CA 1
ATOM 822 C C . LEU A 1 113 ? 3.216 -4.578 -8.001 1.00 95.88 113 LEU A C 1
ATOM 824 O O . LEU A 1 113 ? 2.406 -4.915 -8.865 1.00 95.88 113 LEU A O 1
ATOM 828 N N . ASN A 1 114 ? 4.461 -4.223 -8.281 1.00 94.38 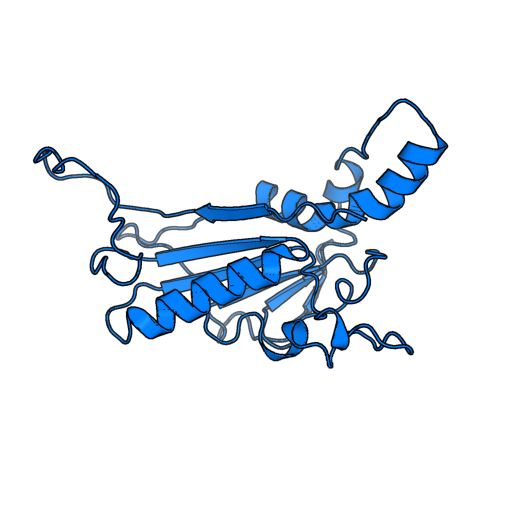114 ASN A N 1
ATOM 829 C CA . ASN A 1 114 ? 5.123 -4.443 -9.555 1.00 94.38 114 ASN A CA 1
ATOM 830 C C . ASN A 1 114 ? 6.251 -5.474 -9.377 1.00 94.38 114 ASN A C 1
ATOM 832 O O . ASN A 1 114 ? 7.300 -5.192 -8.802 1.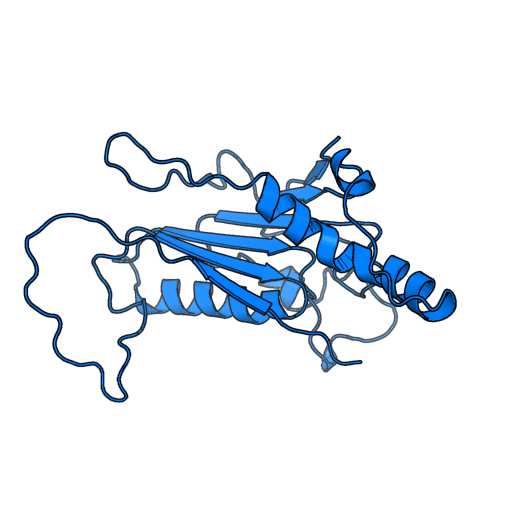00 94.38 114 ASN A O 1
ATOM 836 N N . THR A 1 115 ? 6.070 -6.682 -9.908 1.00 92.94 115 THR A N 1
ATOM 837 C CA . THR A 1 115 ? 7.071 -7.756 -9.838 1.00 92.94 115 THR A CA 1
ATOM 838 C C . THR A 1 115 ? 8.304 -7.486 -10.700 1.00 92.94 115 THR A C 1
ATOM 840 O O . THR A 1 115 ? 9.334 -8.122 -10.486 1.00 92.94 115 THR A O 1
ATOM 843 N N . ASP A 1 116 ? 8.223 -6.546 -11.650 1.00 90.69 116 ASP A N 1
ATOM 844 C CA . ASP A 1 116 ? 9.372 -6.110 -12.458 1.00 90.69 116 ASP A CA 1
ATOM 845 C C . ASP A 1 116 ? 10.210 -5.028 -11.761 1.00 90.69 116 ASP A C 1
ATOM 847 O O . ASP A 1 116 ? 11.184 -4.535 -12.336 1.00 90.69 116 ASP A O 1
ATOM 851 N N . ASP A 1 117 ? 9.820 -4.597 -10.561 1.00 87.94 117 ASP A N 1
ATOM 852 C CA . ASP A 1 117 ? 10.586 -3.612 -9.818 1.00 87.94 117 ASP A CA 1
ATOM 853 C C . ASP A 1 117 ? 11.942 -4.191 -9.386 1.00 87.94 117 ASP A C 1
ATOM 855 O O . ASP A 1 117 ? 12.043 -5.243 -8.751 1.00 87.94 117 ASP A O 1
ATOM 859 N N . ILE A 1 118 ? 13.008 -3.492 -9.769 1.00 84.00 118 ILE A N 1
ATOM 860 C CA . ILE A 1 118 ? 14.389 -3.877 -9.473 1.00 84.00 118 ILE A CA 1
ATOM 861 C C . ILE A 1 118 ? 14.843 -3.395 -8.095 1.00 84.00 118 ILE A C 1
ATOM 863 O O . ILE A 1 118 ? 15.931 -3.772 -7.647 1.00 84.00 118 ILE A O 1
ATOM 867 N N . VAL A 1 119 ? 14.065 -2.524 -7.441 1.00 83.56 119 VAL A N 1
ATOM 868 C CA . VAL A 1 119 ? 14.374 -2.073 -6.088 1.00 83.56 119 VAL A CA 1
ATOM 869 C C . VAL A 1 119 ? 14.330 -3.292 -5.162 1.00 83.56 119 VAL A C 1
ATOM 871 O O . VAL A 1 119 ? 13.362 -4.050 -5.154 1.00 83.56 119 VAL A O 1
ATOM 874 N N . PRO A 1 120 ? 15.381 -3.536 -4.364 1.00 79.38 120 PRO A N 1
ATOM 875 C CA . PRO A 1 120 ? 15.375 -4.681 -3.480 1.00 79.38 120 PRO A CA 1
ATOM 876 C C . PRO A 1 120 ? 14.198 -4.628 -2.516 1.00 79.38 120 PRO A C 1
ATOM 878 O O . PRO A 1 120 ? 13.890 -3.586 -1.939 1.00 79.38 120 PRO A O 1
ATOM 881 N N . SER A 1 121 ? 13.607 -5.787 -2.264 1.00 83.69 121 SER A N 1
ATOM 882 C CA . SER A 1 121 ? 12.536 -5.980 -1.296 1.00 83.69 121 SER A CA 1
ATOM 883 C C . SER A 1 121 ? 11.184 -5.293 -1.592 1.00 83.69 121 SER A C 1
ATOM 885 O O . SER A 1 121 ? 10.392 -5.114 -0.667 1.00 83.69 121 SER A O 1
ATOM 887 N N . THR A 1 122 ? 10.902 -4.925 -2.842 1.00 85.62 122 THR A N 1
ATOM 888 C CA . THR A 1 122 ? 9.607 -4.336 -3.249 1.00 85.62 122 THR A CA 1
ATOM 889 C C . THR A 1 122 ? 8.773 -5.269 -4.133 1.00 85.62 122 THR A C 1
ATOM 891 O O . THR A 1 122 ? 7.557 -5.144 -4.191 1.00 85.62 122 THR A O 1
ATOM 894 N N . ASN A 1 123 ? 9.407 -6.251 -4.775 1.00 87.81 123 ASN A N 1
ATOM 895 C CA . ASN A 1 123 ? 8.851 -7.036 -5.878 1.00 87.81 123 ASN A CA 1
ATOM 896 C C . ASN A 1 123 ? 8.177 -8.363 -5.472 1.00 87.81 123 ASN A C 1
ATOM 898 O O . ASN A 1 123 ? 8.063 -9.288 -6.280 1.00 87.81 123 ASN A O 1
ATOM 902 N N . PHE A 1 124 ? 7.725 -8.483 -4.226 1.00 91.00 124 PHE A N 1
ATOM 903 C CA . PHE A 1 124 ? 7.053 -9.680 -3.720 1.00 91.00 124 PHE A CA 1
ATOM 904 C C . PHE A 1 124 ? 5.797 -9.312 -2.918 1.00 91.00 124 PHE A C 1
ATOM 906 O O . PHE A 1 124 ? 5.715 -8.235 -2.327 1.00 91.00 124 PHE A O 1
ATOM 913 N N . PRO A 1 125 ? 4.790 -10.198 -2.865 1.00 94.31 125 PRO A N 1
ATOM 914 C CA . PRO A 1 125 ? 3.550 -9.909 -2.160 1.00 94.31 125 PRO A CA 1
ATOM 915 C C . PRO A 1 125 ? 3.751 -9.873 -0.639 1.00 94.31 125 PRO A C 1
ATOM 917 O O . PRO A 1 125 ? 4.360 -10.770 -0.051 1.00 94.31 125 PRO A O 1
ATOM 920 N N . LEU A 1 126 ? 3.173 -8.862 0.014 1.00 95.06 126 LEU A N 1
ATOM 921 C CA . LEU A 1 126 ? 3.209 -8.726 1.468 1.00 95.06 126 LEU A CA 1
ATOM 922 C C . LEU A 1 126 ? 2.180 -9.653 2.133 1.00 95.06 126 LEU A C 1
ATOM 924 O O . LEU A 1 126 ? 0.994 -9.577 1.806 1.00 95.06 126 LEU A O 1
ATOM 928 N N . PRO A 1 127 ? 2.580 -10.478 3.117 1.00 95.25 127 PRO A N 1
ATOM 929 C CA . PRO A 1 127 ? 1.720 -11.519 3.689 1.00 95.25 127 PRO A CA 1
ATOM 930 C C . PRO A 1 127 ? 0.527 -10.969 4.477 1.00 95.25 127 PRO A C 1
ATOM 932 O O . PRO A 1 127 ? -0.467 -11.663 4.666 1.00 95.25 127 PRO A O 1
ATOM 935 N N . LEU A 1 128 ? 0.618 -9.726 4.950 1.00 96.62 128 LEU A N 1
ATOM 936 C CA . LEU A 1 128 ? -0.431 -9.067 5.721 1.00 96.62 128 LEU A CA 1
ATOM 937 C C . LEU A 1 128 ? -1.286 -8.122 4.870 1.00 96.62 128 LEU A C 1
ATOM 939 O O . LEU A 1 128 ? -2.113 -7.413 5.424 1.00 96.62 128 LEU A O 1
ATOM 943 N N . CYS A 1 129 ? -1.118 -8.087 3.550 1.00 97.56 129 CYS A N 1
ATOM 944 C CA . CYS A 1 129 ? -1.909 -7.228 2.670 1.00 97.56 129 CYS A CA 1
ATOM 945 C C . CYS A 1 129 ? -2.703 -8.071 1.670 1.00 97.56 129 CYS A C 1
ATOM 947 O O . CYS A 1 129 ? -2.303 -9.184 1.335 1.00 97.56 129 CYS A O 1
ATOM 949 N N . TYR A 1 130 ? -3.812 -7.535 1.172 1.00 97.62 130 TYR A N 1
ATOM 950 C CA . TYR A 1 130 ? -4.408 -8.011 -0.071 1.00 97.62 130 TYR A CA 1
ATOM 951 C C . TYR A 1 130 ? -3.625 -7.421 -1.246 1.00 97.62 130 TYR A C 1
ATOM 953 O O . TYR A 1 130 ? -3.478 -6.203 -1.343 1.00 97.62 130 TYR A O 1
ATOM 961 N N . CYS A 1 131 ? -3.057 -8.257 -2.105 1.00 98.00 131 CYS A N 1
ATOM 962 C CA . CYS A 1 131 ? -2.099 -7.812 -3.106 1.00 98.00 131 CYS A CA 1
ATOM 963 C C . CYS A 1 131 ? -2.725 -7.746 -4.503 1.00 98.00 131 CYS A C 1
ATOM 965 O O . CYS A 1 131 ? -3.219 -8.746 -5.021 1.00 98.00 131 CYS A O 1
ATOM 967 N N . TYR A 1 132 ? -2.650 -6.570 -5.118 1.00 97.88 132 TYR A N 1
ATOM 968 C CA . TYR A 1 132 ? -2.893 -6.350 -6.536 1.00 97.88 132 TYR A CA 1
ATOM 969 C C . TYR A 1 132 ? -1.543 -6.348 -7.255 1.00 97.88 132 TYR A C 1
ATOM 971 O O . TYR A 1 132 ? -0.771 -5.402 -7.129 1.00 97.88 132 TYR A O 1
ATOM 979 N N . ASP A 1 133 ? -1.249 -7.405 -8.000 1.00 97.50 133 ASP A N 1
ATOM 980 C CA . ASP A 1 133 ? -0.115 -7.442 -8.919 1.00 97.50 133 ASP A CA 1
ATOM 981 C C . ASP A 1 133 ? -0.503 -6.673 -10.186 1.00 97.50 133 ASP A C 1
ATOM 983 O O . ASP A 1 133 ? -1.273 -7.153 -11.020 1.00 97.50 133 ASP A O 1
ATOM 987 N N . VAL A 1 134 ? -0.002 -5.443 -10.283 1.00 97.19 134 VAL A N 1
ATOM 988 C CA . VAL A 1 134 ? -0.303 -4.492 -11.359 1.00 97.19 134 VAL A CA 1
ATOM 989 C C . VAL A 1 134 ? 0.770 -4.484 -12.440 1.00 97.19 134 VAL A C 1
ATOM 991 O O . VAL A 1 134 ? 0.745 -3.633 -13.327 1.00 97.19 134 VAL A O 1
ATOM 994 N N . THR A 1 135 ? 1.712 -5.426 -12.401 1.00 94.50 135 THR A N 1
ATOM 995 C CA . THR A 1 135 ? 2.849 -5.500 -13.328 1.00 94.50 135 THR A CA 1
ATOM 996 C C . THR A 1 135 ? 2.405 -5.469 -14.786 1.00 94.50 135 THR A C 1
ATOM 998 O O . THR A 1 135 ? 2.991 -4.763 -15.604 1.00 94.50 135 THR A O 1
ATOM 1001 N N . HIS A 1 136 ? 1.345 -6.198 -15.123 1.00 94.31 136 HIS A N 1
ATOM 1002 C CA . HIS A 1 136 ? 0.877 -6.343 -16.501 1.00 94.31 136 HIS A CA 1
ATOM 1003 C C . HIS A 1 136 ? -0.403 -5.569 -16.808 1.00 94.31 136 HIS A C 1
ATOM 1005 O O . HIS A 1 136 ? -0.952 -5.745 -17.892 1.00 94.31 136 HIS A O 1
ATOM 1011 N N . ALA A 1 137 ? -0.833 -4.686 -15.903 1.00 95.62 137 ALA A N 1
ATOM 1012 C CA . ALA A 1 137 ? -1.994 -3.841 -16.130 1.00 95.62 137 ALA A CA 1
ATOM 1013 C C . ALA A 1 137 ? -1.837 -3.047 -17.439 1.00 95.62 137 ALA A C 1
ATOM 1015 O O . ALA A 1 137 ? -0.804 -2.402 -17.665 1.00 95.62 137 ALA A O 1
ATOM 1016 N N . LYS A 1 138 ? -2.850 -3.093 -18.315 1.00 92.81 138 LYS A N 1
ATOM 1017 C CA . LYS A 1 138 ? -2.805 -2.483 -19.666 1.00 92.81 138 LYS A CA 1
ATOM 1018 C C . LYS A 1 138 ? -2.394 -1.016 -19.646 1.00 92.81 138 LYS A C 1
ATOM 1020 O O . LYS A 1 138 ? -1.699 -0.532 -20.539 1.00 92.81 138 LYS A O 1
ATOM 1025 N N . GLU A 1 139 ? -2.812 -0.303 -18.612 1.00 90.12 139 GLU A N 1
ATOM 1026 C CA . GLU A 1 139 ? -2.570 1.115 -18.407 1.00 90.12 139 GLU A CA 1
ATOM 1027 C C . GLU A 1 139 ? -1.089 1.443 -18.170 1.00 90.12 139 GLU A C 1
ATOM 1029 O O . GLU A 1 139 ? -0.696 2.594 -18.390 1.00 90.12 139 GLU A O 1
ATOM 1034 N N . ARG A 1 140 ? -0.261 0.456 -17.784 1.00 89.19 140 ARG A N 1
ATOM 1035 C CA . ARG A 1 140 ? 1.188 0.618 -17.577 1.00 89.19 140 ARG A CA 1
ATOM 1036 C C . ARG A 1 140 ? 1.884 1.094 -18.844 1.00 89.19 140 ARG A C 1
ATOM 1038 O O . ARG A 1 140 ? 2.785 1.923 -18.770 1.00 89.19 140 ARG A O 1
ATOM 1045 N N . ALA A 1 141 ? 1.435 0.632 -20.012 1.00 85.06 141 ALA A N 1
ATOM 1046 C CA . ALA A 1 141 ? 1.981 1.057 -21.302 1.00 85.06 141 ALA A CA 1
ATOM 1047 C C . ALA A 1 141 ? 1.781 2.562 -21.568 1.00 85.06 141 ALA A C 1
ATOM 1049 O O . ALA A 1 141 ? 2.544 3.168 -22.315 1.00 85.06 141 ALA A O 1
ATOM 1050 N N . ALA A 1 142 ? 0.770 3.167 -20.937 1.00 83.81 142 ALA A N 1
ATOM 1051 C CA . ALA A 1 142 ? 0.470 4.594 -21.004 1.00 83.81 142 ALA A CA 1
ATOM 1052 C C . ALA A 1 142 ? 0.991 5.370 -19.778 1.00 83.81 142 ALA A C 1
ATOM 1054 O O . ALA A 1 142 ? 0.593 6.520 -19.560 1.00 83.81 142 ALA A O 1
ATOM 1055 N N . PHE A 1 143 ? 1.827 4.753 -18.938 1.00 83.38 143 PHE A N 1
ATOM 1056 C CA . PHE A 1 143 ? 2.530 5.444 -17.865 1.00 83.38 143 PHE A CA 1
ATOM 1057 C C . PHE A 1 143 ? 3.830 6.022 -18.435 1.00 83.38 143 PHE A C 1
ATOM 1059 O O . PHE A 1 143 ? 4.719 5.256 -18.813 1.00 83.38 143 PHE A O 1
ATOM 1066 N N . PRO A 1 144 ? 3.933 7.356 -18.581 1.00 73.69 144 PRO A N 1
ATOM 1067 C CA . PRO A 1 144 ? 5.052 7.956 -19.285 1.00 73.69 144 PRO A CA 1
ATOM 1068 C C . PRO A 1 144 ? 6.352 7.655 -18.529 1.00 73.69 144 PRO A C 1
ATOM 1070 O O . PRO A 1 144 ? 6.434 7.937 -17.329 1.00 73.69 144 PRO A O 1
ATOM 1073 N N . PRO A 1 145 ? 7.379 7.099 -19.194 1.00 69.62 145 PRO A N 1
ATOM 1074 C CA . PRO A 1 145 ? 8.689 7.027 -18.582 1.00 69.62 145 PRO A CA 1
ATOM 1075 C C . PRO A 1 145 ? 9.225 8.450 -18.371 1.00 69.62 145 PRO A C 1
ATOM 1077 O O . PRO A 1 145 ? 8.851 9.361 -19.116 1.00 69.62 145 PRO A O 1
ATOM 1080 N N . PRO A 1 146 ? 10.124 8.662 -17.400 1.00 69.56 146 PRO A N 1
ATOM 1081 C CA . PRO A 1 146 ? 10.821 9.934 -17.288 1.00 69.56 146 PRO A CA 1
ATOM 1082 C C . PRO A 1 146 ? 11.580 10.232 -18.590 1.00 69.56 146 PRO A C 1
ATOM 1084 O O . PRO A 1 146 ? 12.234 9.343 -19.139 1.00 69.56 146 PRO A O 1
ATOM 1087 N N . ASP A 1 147 ? 11.471 11.468 -19.074 1.00 78.12 147 ASP A N 1
ATOM 1088 C CA . ASP A 1 147 ? 12.203 11.971 -20.238 1.00 78.12 147 ASP A CA 1
ATOM 1089 C C . ASP A 1 147 ? 13.080 13.142 -19.794 1.00 78.12 147 ASP A C 1
ATOM 1091 O O . ASP A 1 147 ? 12.614 14.261 -19.570 1.00 78.12 147 ASP A O 1
ATOM 1095 N N . SER A 1 148 ? 14.356 12.843 -19.575 1.00 79.44 148 SER A N 1
ATOM 1096 C CA . SER A 1 148 ? 15.387 13.816 -19.227 1.00 79.44 148 SER A CA 1
ATOM 1097 C C . SER A 1 148 ? 16.146 14.332 -20.453 1.00 79.44 148 SER A C 1
ATOM 1099 O O . SER A 1 148 ? 17.039 15.169 -20.303 1.00 79.44 148 SER A O 1
ATOM 1101 N N . GLY A 1 149 ? 15.838 13.828 -21.656 1.00 82.94 149 GLY A N 1
ATOM 1102 C CA . GLY A 1 149 ? 16.585 14.108 -22.883 1.00 82.94 149 GLY A CA 1
ATOM 1103 C C . GLY A 1 149 ? 17.974 13.456 -22.945 1.00 82.94 149 GLY A C 1
ATOM 1104 O O . GLY A 1 149 ? 18.751 13.755 -23.854 1.00 82.94 149 GLY A O 1
ATOM 1105 N N . ASN A 1 150 ? 18.321 12.577 -21.998 1.00 89.00 150 ASN A N 1
ATOM 1106 C CA . ASN A 1 150 ? 19.585 11.841 -21.971 1.00 89.00 150 ASN A CA 1
ATOM 1107 C C . ASN A 1 150 ? 19.302 10.340 -21.934 1.00 89.00 150 ASN A C 1
ATOM 1109 O O . ASN A 1 150 ? 18.881 9.813 -20.911 1.00 89.00 150 ASN A O 1
ATOM 1113 N N . TRP A 1 151 ? 19.634 9.635 -23.016 1.00 85.69 151 TRP A N 1
ATOM 1114 C CA . TRP A 1 151 ? 19.273 8.226 -23.185 1.00 85.69 151 TRP A CA 1
ATOM 1115 C C . TRP A 1 151 ? 19.772 7.293 -22.065 1.00 85.69 151 TRP A C 1
ATOM 1117 O O . TRP A 1 151 ? 19.071 6.342 -21.727 1.00 85.69 151 TRP A O 1
ATOM 1127 N N . LEU A 1 152 ? 20.956 7.538 -21.481 1.00 84.62 152 LEU A N 1
ATOM 1128 C CA . LEU A 1 152 ? 21.490 6.721 -20.380 1.00 84.62 152 LEU A CA 1
ATOM 1129 C C . LEU A 1 152 ? 20.697 6.958 -19.099 1.00 84.62 152 LEU A C 1
ATOM 1131 O O . LEU A 1 152 ? 20.332 6.007 -18.406 1.00 84.62 152 LEU A O 1
ATOM 1135 N N . ASN A 1 153 ? 20.415 8.226 -18.805 1.00 80.50 153 ASN A N 1
ATOM 1136 C CA . ASN A 1 153 ? 19.590 8.596 -17.665 1.00 80.50 153 ASN A CA 1
ATOM 1137 C C . ASN A 1 153 ? 18.163 8.095 -17.853 1.00 80.50 153 ASN A C 1
ATOM 1139 O O . ASN A 1 153 ? 17.610 7.538 -16.919 1.00 80.50 153 ASN A O 1
ATOM 1143 N N . ASP A 1 154 ? 17.597 8.207 -19.052 1.00 80.25 154 ASP A N 1
ATOM 1144 C CA . ASP A 1 154 ? 16.249 7.743 -19.368 1.00 80.25 154 ASP A CA 1
ATOM 1145 C C . ASP A 1 154 ? 16.157 6.224 -19.310 1.00 80.25 154 ASP A C 1
ATOM 1147 O O . ASP A 1 154 ? 15.151 5.695 -18.858 1.00 80.25 154 ASP A O 1
ATOM 1151 N N . LEU A 1 155 ? 17.204 5.494 -19.700 1.00 81.31 155 LEU A N 1
ATOM 1152 C CA . LEU A 1 155 ? 17.260 4.048 -19.508 1.00 81.31 155 LEU A CA 1
ATOM 1153 C C . LEU A 1 155 ? 17.279 3.694 -18.014 1.00 81.31 155 LEU A C 1
ATOM 1155 O O . LEU A 1 155 ? 16.483 2.866 -17.575 1.00 81.31 155 LEU A O 1
ATOM 1159 N N . GLY A 1 156 ? 18.126 4.356 -17.220 1.00 78.56 156 GLY A N 1
ATOM 1160 C CA . GLY A 1 156 ? 18.165 4.168 -15.767 1.00 78.56 156 GLY A CA 1
ATOM 1161 C C . GLY A 1 156 ? 16.847 4.551 -15.085 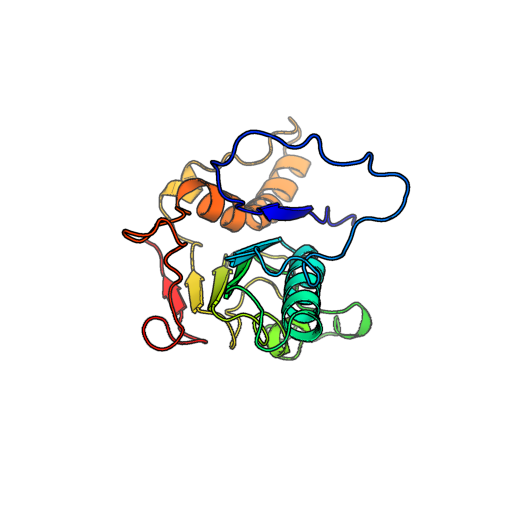1.00 78.56 156 GLY A C 1
ATOM 1162 O O . GLY A 1 156 ? 16.347 3.828 -14.229 1.00 78.56 156 GLY A O 1
ATOM 1163 N N . LEU A 1 157 ? 16.237 5.651 -15.514 1.00 74.50 157 LEU A N 1
ATOM 1164 C CA . LEU A 1 157 ? 14.951 6.147 -15.042 1.00 74.50 157 LEU A CA 1
ATOM 1165 C C . LEU A 1 157 ? 13.770 5.348 -15.580 1.00 74.50 157 LEU A C 1
ATOM 1167 O O . LEU A 1 157 ? 12.719 5.397 -14.970 1.00 74.50 157 LEU A O 1
ATOM 1171 N N . ARG A 1 158 ? 13.891 4.609 -16.682 1.00 75.00 158 ARG A N 1
ATOM 1172 C CA . ARG A 1 158 ? 12.881 3.636 -17.121 1.00 75.00 158 ARG A CA 1
ATOM 1173 C C . ARG A 1 158 ? 12.933 2.402 -16.244 1.00 75.00 158 ARG A C 1
ATOM 1175 O O . ARG A 1 158 ? 11.890 1.959 -15.786 1.00 75.00 158 ARG A O 1
ATOM 1182 N N . LEU A 1 159 ? 14.134 1.907 -15.947 1.00 71.81 159 LEU A N 1
ATOM 1183 C CA . LEU A 1 159 ? 14.318 0.804 -15.004 1.00 71.81 159 LEU A CA 1
ATOM 1184 C C . LEU A 1 159 ? 13.797 1.174 -13.604 1.00 71.81 159 LEU A C 1
ATOM 1186 O O . LEU A 1 159 ? 13.077 0.388 -13.002 1.00 71.81 159 LEU A O 1
ATOM 1190 N N . LEU A 1 160 ? 14.085 2.388 -13.121 1.00 69.88 160 LEU A N 1
ATOM 1191 C CA . LEU A 1 160 ? 13.587 2.894 -11.833 1.00 69.88 160 LEU A CA 1
ATOM 1192 C C . LEU A 1 160 ? 12.160 3.458 -11.896 1.00 69.88 160 LEU A C 1
ATOM 1194 O O . LEU A 1 160 ? 11.473 3.516 -10.889 1.00 69.88 160 LEU A O 1
ATOM 1198 N N . GLY A 1 161 ? 11.697 3.921 -13.050 1.00 65.44 161 GLY A N 1
ATOM 1199 C CA . GLY A 1 161 ? 10.425 4.633 -13.214 1.00 65.44 161 GLY A CA 1
ATOM 1200 C C . GLY A 1 161 ? 9.227 3.715 -13.062 1.00 65.44 161 GLY A C 1
ATOM 1201 O O . GLY A 1 161 ? 8.171 4.152 -12.608 1.00 65.44 161 GLY A O 1
ATOM 1202 N N . TYR A 1 162 ? 9.423 2.426 -13.335 1.00 78.62 162 TYR A N 1
ATOM 1203 C CA . TYR A 1 162 ? 8.444 1.403 -13.009 1.00 78.62 162 TYR A CA 1
ATOM 1204 C C . TYR A 1 162 ? 8.263 1.192 -11.499 1.00 78.62 162 TYR A C 1
ATOM 1206 O O . TYR A 1 162 ? 7.216 0.696 -11.111 1.00 78.62 162 TYR A O 1
ATOM 1214 N N . HIS A 1 163 ? 9.177 1.654 -10.640 1.00 87.44 163 HIS A N 1
ATOM 1215 C CA . HIS A 1 163 ? 8.957 1.671 -9.187 1.00 87.44 163 HIS A CA 1
ATOM 1216 C C . HIS A 1 163 ? 7.780 2.579 -8.780 1.00 87.44 163 HIS A C 1
ATOM 1218 O O . HIS A 1 163 ? 7.070 2.323 -7.816 1.00 87.44 163 HIS A O 1
ATOM 1224 N N . ASN A 1 164 ? 7.527 3.653 -9.539 1.00 87.25 164 ASN A N 1
ATOM 1225 C CA . ASN A 1 164 ? 6.377 4.531 -9.297 1.00 87.25 164 ASN A CA 1
ATOM 1226 C C . ASN A 1 164 ? 5.106 4.053 -10.014 1.00 87.25 164 ASN A C 1
ATOM 1228 O O . ASN A 1 164 ? 4.065 4.706 -9.908 1.00 87.25 164 ASN A O 1
ATOM 1232 N N . TRP A 1 165 ? 5.162 2.953 -10.771 1.00 91.75 165 TRP A N 1
ATOM 1233 C CA . TRP A 1 165 ? 3.997 2.484 -11.512 1.00 91.75 165 TRP A CA 1
ATOM 1234 C C . TRP A 1 165 ? 2.814 2.170 -10.584 1.00 91.75 165 TRP A C 1
ATOM 1236 O O . TRP A 1 165 ? 1.720 2.671 -10.856 1.00 91.75 165 TRP A O 1
ATOM 1246 N N . PRO A 1 166 ? 2.983 1.459 -9.453 1.00 95.00 166 PRO A N 1
ATOM 1247 C CA . PRO A 1 166 ? 1.828 1.096 -8.639 1.00 95.00 166 PRO A CA 1
ATOM 1248 C C . PRO A 1 166 ? 1.103 2.274 -7.992 1.00 95.00 166 PRO A C 1
ATOM 1250 O O . PRO A 1 166 ? -0.121 2.233 -7.887 1.00 95.00 166 PRO A O 1
ATOM 1253 N N . ILE A 1 167 ? 1.803 3.359 -7.634 1.00 93.44 167 ILE A N 1
ATOM 1254 C CA . ILE A 1 167 ? 1.125 4.583 -7.170 1.00 93.44 167 ILE A CA 1
ATOM 1255 C C . ILE A 1 167 ? 0.376 5.274 -8.316 1.00 93.44 167 ILE A C 1
ATOM 1257 O O . ILE A 1 167 ? -0.707 5.814 -8.100 1.00 93.44 167 ILE A O 1
ATOM 1261 N N . GLY A 1 168 ? 0.902 5.210 -9.543 1.00 92.19 168 GLY A N 1
ATOM 1262 C CA . GLY A 1 168 ? 0.194 5.656 -10.742 1.00 92.19 168 GLY A CA 1
ATOM 1263 C C . GLY A 1 168 ? -1.082 4.852 -11.004 1.00 92.19 168 GLY A C 1
ATOM 1264 O O . GLY A 1 168 ? -2.120 5.441 -11.305 1.00 92.19 168 GLY A O 1
ATOM 1265 N N . TYR A 1 169 ? -1.025 3.527 -10.841 1.00 95.12 169 TYR A N 1
ATOM 1266 C CA . TYR A 1 169 ? -2.193 2.653 -10.934 1.00 95.12 169 TYR A CA 1
ATOM 1267 C C . TYR A 1 169 ? -3.217 2.980 -9.839 1.00 95.12 169 TYR A C 1
ATOM 1269 O O . TYR A 1 169 ? -4.372 3.273 -10.146 1.00 95.12 169 TYR A O 1
ATOM 1277 N N . LEU A 1 170 ? -2.792 3.027 -8.571 1.00 95.44 170 LEU A N 1
ATOM 1278 C CA . LEU A 1 170 ? -3.655 3.403 -7.449 1.00 95.44 170 LEU A CA 1
ATOM 1279 C C . LEU A 1 170 ? -4.345 4.748 -7.715 1.00 95.44 170 LEU A C 1
ATOM 1281 O O . LEU A 1 170 ? -5.559 4.836 -7.608 1.00 95.44 170 LEU A O 1
ATOM 1285 N N . ALA A 1 171 ? -3.607 5.785 -8.115 1.00 93.19 171 ALA A N 1
ATOM 1286 C CA . ALA A 1 171 ? -4.177 7.111 -8.356 1.00 93.19 171 ALA A CA 1
ATOM 1287 C C . ALA A 1 171 ? -5.247 7.139 -9.466 1.00 93.19 171 ALA A C 1
ATOM 1289 O O . ALA A 1 171 ? -6.111 8.013 -9.447 1.00 93.19 171 ALA A O 1
ATOM 1290 N N . ARG A 1 172 ? -5.195 6.212 -10.432 1.00 92.62 172 ARG A N 1
ATOM 1291 C CA . ARG A 1 172 ? -6.177 6.109 -11.525 1.00 92.62 172 ARG A CA 1
ATOM 1292 C C . ARG A 1 172 ? -7.413 5.292 -11.158 1.00 92.62 172 ARG A C 1
ATOM 1294 O O . ARG A 1 172 ? -8.488 5.591 -11.665 1.00 92.62 172 ARG A O 1
ATOM 1301 N N . HIS A 1 173 ? -7.251 4.258 -10.335 1.00 93.31 173 HIS A N 1
ATOM 1302 C CA . HIS A 1 173 ? -8.300 3.263 -10.082 1.00 93.31 173 HIS A CA 1
ATOM 1303 C C . HIS A 1 173 ? -8.892 3.332 -8.675 1.00 93.31 173 HIS A C 1
ATOM 1305 O O . HIS A 1 173 ? -9.935 2.733 -8.423 1.00 93.31 173 HIS A O 1
ATOM 1311 N N . TYR A 1 174 ? -8.240 4.033 -7.750 1.00 91.56 174 TYR A N 1
ATOM 1312 C CA . TYR A 1 174 ? -8.744 4.167 -6.398 1.00 91.56 174 TYR A CA 1
ATOM 1313 C C . TYR A 1 174 ? -9.949 5.096 -6.360 1.00 91.56 174 TYR A C 1
ATOM 1315 O O . TYR A 1 174 ? -9.862 6.275 -6.704 1.00 91.56 174 TYR A O 1
ATOM 1323 N N . GLU A 1 175 ? -11.048 4.574 -5.835 1.00 88.38 175 GLU A N 1
ATOM 1324 C CA . GLU A 1 175 ? -12.248 5.340 -5.558 1.00 88.38 175 GLU A CA 1
ATOM 1325 C C . GLU A 1 175 ? -12.667 5.128 -4.104 1.00 88.38 175 GLU A C 1
ATOM 1327 O O . GLU A 1 175 ? -12.727 4.001 -3.602 1.00 88.38 175 GLU A O 1
ATOM 1332 N N . THR A 1 176 ? -12.967 6.229 -3.415 1.00 87.06 176 THR A N 1
ATOM 1333 C CA . THR A 1 176 ? -13.615 6.162 -2.105 1.00 87.06 176 THR A CA 1
ATOM 1334 C C . THR A 1 176 ? -15.103 5.948 -2.328 1.00 87.06 176 THR A C 1
ATOM 1336 O O . THR A 1 176 ? -15.821 6.886 -2.665 1.00 87.06 176 THR A O 1
ATOM 1339 N N . GLN A 1 177 ? -15.567 4.725 -2.107 1.00 89.06 177 GLN A N 1
ATOM 1340 C CA . GLN A 1 177 ? -16.994 4.426 -2.082 1.00 89.06 177 GLN A CA 1
ATOM 1341 C C . GLN A 1 177 ? -17.579 4.828 -0.727 1.00 89.06 177 GLN A C 1
ATOM 1343 O O . GLN A 1 177 ? -16.919 4.678 0.303 1.00 89.06 177 GLN A O 1
ATOM 1348 N N . LEU A 1 178 ? -18.801 5.357 -0.727 1.00 88.31 178 LEU A N 1
ATOM 1349 C CA . LEU A 1 178 ? -19.521 5.764 0.479 1.00 88.31 178 LEU A CA 1
ATOM 1350 C C . LEU A 1 178 ? -20.812 4.946 0.620 1.00 88.31 178 LEU A C 1
ATOM 1352 O O . LEU A 1 178 ? -21.428 4.609 -0.390 1.00 88.31 178 LEU A O 1
ATOM 1356 N N . ASP A 1 179 ? -21.211 4.643 1.853 1.00 88.06 179 ASP A N 1
ATOM 1357 C CA . ASP A 1 179 ? -22.523 4.068 2.167 1.00 88.06 179 ASP A CA 1
ATOM 1358 C C . ASP A 1 179 ? -23.639 5.137 2.150 1.00 88.06 179 ASP A C 1
ATOM 1360 O O . ASP A 1 179 ? -23.393 6.319 1.883 1.00 88.06 179 ASP A O 1
ATOM 1364 N N . GLU A 1 180 ? -24.879 4.726 2.436 1.00 92.00 180 GLU A N 1
ATOM 1365 C CA . GLU A 1 180 ? -26.053 5.615 2.483 1.00 92.00 180 GLU A CA 1
ATOM 1366 C C . GLU A 1 180 ? -25.926 6.728 3.543 1.00 92.00 180 GLU A C 1
ATOM 1368 O O . GLU A 1 180 ? -26.485 7.813 3.378 1.00 92.00 180 GLU A O 1
ATOM 1373 N N . ASP A 1 181 ? -25.127 6.500 4.588 1.00 85.94 181 ASP A N 1
ATOM 1374 C CA . ASP A 1 181 ? -24.835 7.449 5.667 1.00 85.94 181 ASP A CA 1
ATOM 1375 C C . ASP A 1 181 ? -23.597 8.328 5.369 1.00 85.94 181 ASP A C 1
ATOM 1377 O O . ASP A 1 181 ? -23.169 9.167 6.181 1.00 85.94 181 ASP A O 1
ATOM 1381 N N . GLY A 1 182 ? -23.000 8.158 4.186 1.00 82.44 182 GLY A N 1
ATOM 1382 C CA . GLY A 1 182 ? -21.823 8.877 3.721 1.00 82.44 182 GLY A CA 1
ATOM 1383 C C . GLY A 1 182 ? -20.523 8.452 4.408 1.00 82.44 182 GLY A C 1
ATOM 1384 O O . GLY A 1 182 ? -19.580 9.256 4.447 1.00 82.44 182 GLY A O 1
ATOM 1385 N N . ASN A 1 183 ? -20.465 7.265 5.015 1.00 81.56 183 ASN A N 1
ATOM 1386 C CA . ASN A 1 183 ? -19.251 6.682 5.582 1.00 81.56 183 ASN A CA 1
ATOM 1387 C C . ASN A 1 183 ? -18.471 5.921 4.507 1.00 81.56 183 ASN A C 1
ATOM 1389 O O . ASN A 1 183 ? -19.078 5.280 3.654 1.00 81.56 183 ASN A O 1
ATOM 1393 N N . PRO A 1 184 ? -17.130 5.955 4.542 1.00 85.31 184 PRO A N 1
ATOM 1394 C CA . PRO A 1 184 ? -16.329 5.172 3.615 1.00 85.31 184 PRO A CA 1
ATOM 1395 C C . PRO A 1 184 ? -16.605 3.676 3.741 1.00 85.31 184 PRO A C 1
ATOM 1397 O O . PRO A 1 184 ? -16.411 3.092 4.807 1.00 85.31 184 PRO A O 1
ATOM 1400 N N . LEU A 1 185 ? -17.007 3.065 2.630 1.00 89.00 185 LEU A N 1
ATOM 1401 C CA . LEU A 1 185 ? -17.060 1.622 2.484 1.00 89.00 185 LEU A CA 1
ATOM 1402 C C . LEU A 1 185 ? -15.630 1.114 2.374 1.00 89.00 185 LEU A C 1
ATOM 1404 O O . LEU A 1 185 ? -14.915 1.375 1.401 1.00 89.00 185 LEU A O 1
ATOM 1408 N N . LEU A 1 186 ? -15.200 0.413 3.413 1.00 85.62 186 LEU A N 1
ATOM 1409 C CA . LEU A 1 186 ? -13.904 -0.231 3.433 1.00 85.62 186 LEU A CA 1
ATOM 1410 C C . LEU A 1 186 ? -14.078 -1.702 3.081 1.00 85.62 186 LEU A C 1
ATOM 1412 O O . LEU A 1 186 ? -14.948 -2.359 3.655 1.00 85.62 186 LEU A O 1
ATOM 1416 N N . PRO A 1 187 ? -13.243 -2.237 2.178 1.00 87.25 187 PRO A N 1
ATOM 1417 C CA . PRO A 1 187 ? -13.111 -3.675 2.070 1.00 87.25 187 PRO A CA 1
ATOM 1418 C C . PRO A 1 187 ? -12.667 -4.241 3.420 1.00 87.25 187 PRO A C 1
ATOM 1420 O O . PRO A 1 187 ? -11.981 -3.565 4.188 1.00 87.25 187 PRO A O 1
ATOM 1423 N N . ASP A 1 188 ? -13.019 -5.490 3.691 1.00 86.12 188 ASP A N 1
ATOM 1424 C CA . ASP A 1 188 ? -12.542 -6.201 4.869 1.00 86.12 188 ASP A CA 1
ATOM 1425 C C . ASP A 1 188 ? -11.681 -7.403 4.468 1.00 86.12 188 ASP A C 1
ATOM 1427 O O . ASP A 1 188 ? -11.686 -7.878 3.330 1.00 86.12 188 ASP A O 1
ATOM 1431 N N . HIS A 1 189 ? -10.923 -7.920 5.429 1.00 89.12 189 HIS A N 1
ATOM 1432 C CA . HIS A 1 189 ? -10.111 -9.112 5.205 1.00 89.12 189 HIS A CA 1
ATOM 1433 C C . HIS A 1 189 ? -10.887 -10.434 5.290 1.00 89.12 189 HIS A C 1
ATOM 1435 O O . HIS A 1 189 ? -10.279 -11.490 5.124 1.00 89.12 189 HIS A O 1
ATOM 1441 N N . ALA A 1 190 ? -12.203 -10.404 5.522 1.00 90.06 190 ALA A N 1
ATOM 1442 C CA . ALA A 1 190 ? -13.048 -11.589 5.388 1.00 90.06 190 ALA A CA 1
ATOM 1443 C C . ALA A 1 190 ? -13.396 -11.845 3.911 1.00 90.06 190 ALA A C 1
ATOM 1445 O O . ALA A 1 190 ? -13.393 -12.988 3.459 1.00 90.06 190 ALA A O 1
ATOM 1446 N N . THR A 1 191 ? -13.638 -10.773 3.158 1.00 92.62 191 THR A N 1
ATOM 1447 C CA . THR A 1 191 ? -13.959 -10.769 1.727 1.00 92.62 191 THR A CA 1
ATOM 1448 C C . THR A 1 191 ? -12.711 -10.728 0.852 1.00 92.62 191 THR A C 1
ATOM 1450 O O . THR A 1 191 ? -12.664 -11.413 -0.168 1.00 92.62 191 THR A O 1
ATOM 1453 N N . LEU A 1 192 ? -11.683 -9.979 1.267 1.00 95.25 192 LEU A N 1
ATOM 1454 C CA . LEU A 1 192 ? -10.401 -9.836 0.574 1.00 95.25 192 LEU A CA 1
ATOM 1455 C C . LEU A 1 192 ? -9.246 -10.283 1.494 1.00 95.25 192 LEU A C 1
ATOM 1457 O O . LEU A 1 192 ? -8.584 -9.451 2.131 1.00 95.25 192 LEU A O 1
ATOM 1461 N N . PRO A 1 193 ? -8.975 -11.599 1.605 1.00 96.94 193 PRO A N 1
ATOM 1462 C CA . PRO A 1 193 ? -8.070 -12.131 2.620 1.00 96.94 193 PRO A CA 1
ATOM 1463 C C . PRO A 1 193 ? -6.623 -11.659 2.463 1.00 96.94 193 PRO A C 1
ATOM 1465 O O . PRO A 1 193 ? -6.087 -11.603 1.353 1.00 96.94 193 PRO A O 1
ATOM 1468 N N . ARG A 1 194 ? -5.957 -11.381 3.591 1.00 96.38 194 ARG A N 1
ATOM 1469 C CA . ARG A 1 194 ? -4.515 -11.077 3.626 1.00 96.38 194 ARG A CA 1
ATOM 1470 C C . ARG A 1 194 ? -3.703 -12.204 2.981 1.00 96.38 194 ARG A C 1
ATOM 1472 O O . ARG A 1 194 ? -4.044 -13.376 3.116 1.00 96.38 194 ARG A O 1
ATOM 1479 N N . GLY A 1 195 ? -2.628 -11.842 2.287 1.00 94.56 195 GLY A N 1
ATOM 1480 C CA . GLY A 1 195 ? -1.758 -12.779 1.578 1.00 94.56 195 GLY A CA 1
ATOM 1481 C C . GLY A 1 195 ? -2.309 -13.252 0.230 1.00 94.56 195 GLY A C 1
ATOM 1482 O O . GLY A 1 195 ? -1.592 -13.927 -0.507 1.00 94.56 195 GLY A O 1
ATOM 1483 N N . THR A 1 196 ? -3.546 -12.884 -0.124 1.00 97.44 196 THR A N 1
ATOM 1484 C CA . THR A 1 196 ? -4.092 -13.120 -1.467 1.00 97.44 196 THR A CA 1
ATOM 1485 C C . THR A 1 196 ? -3.375 -12.239 -2.482 1.00 97.44 196 THR A C 1
ATOM 1487 O O . THR A 1 196 ? -3.112 -11.069 -2.210 1.00 97.44 196 THR A O 1
ATOM 1490 N N . VAL A 1 197 ? -3.095 -12.792 -3.664 1.00 97.25 197 VAL A N 1
ATOM 1491 C CA . VAL A 1 197 ? -2.524 -12.063 -4.801 1.00 97.25 197 VAL A CA 1
ATOM 1492 C C . VAL A 1 197 ? -3.467 -12.180 -5.988 1.00 97.25 197 VAL A C 1
ATOM 1494 O O . VAL A 1 197 ? -3.775 -13.288 -6.428 1.00 97.25 197 VAL A O 1
ATOM 1497 N 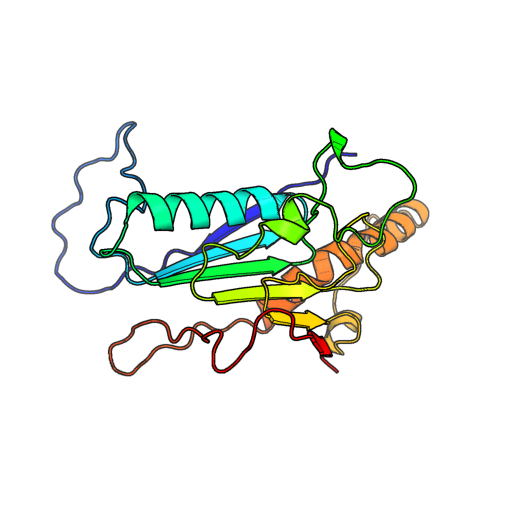N . VAL A 1 198 ? -3.895 -11.043 -6.524 1.00 97.56 198 VAL A N 1
ATOM 1498 C CA . VAL A 1 198 ? -4.680 -10.954 -7.755 1.00 97.56 198 VAL A CA 1
ATOM 1499 C C . VAL A 1 198 ? -3.864 -10.240 -8.813 1.00 97.56 198 VAL A C 1
ATOM 1501 O O . VAL A 1 198 ? -3.381 -9.135 -8.591 1.00 97.56 198 VAL A O 1
ATOM 1504 N N . ARG A 1 199 ? -3.733 -10.875 -9.977 1.00 97.56 199 ARG A N 1
ATOM 1505 C CA . ARG A 1 199 ? -3.083 -10.279 -11.145 1.00 97.56 199 ARG A CA 1
ATOM 1506 C C . ARG A 1 199 ? -4.075 -9.409 -11.895 1.00 97.56 199 ARG A C 1
ATOM 1508 O O . ARG A 1 199 ? -5.128 -9.896 -12.308 1.00 97.56 199 ARG A O 1
ATOM 1515 N N . VAL A 1 200 ? -3.723 -8.144 -12.070 1.00 96.19 200 VAL A N 1
ATOM 1516 C CA . VAL A 1 200 ? -4.489 -7.187 -12.863 1.00 96.19 200 VAL A CA 1
ATOM 1517 C C . VAL A 1 200 ? -4.080 -7.328 -14.340 1.00 96.19 200 VAL A C 1
ATOM 1519 O O . VAL A 1 200 ? -2.879 -7.340 -14.625 1.00 96.19 200 VAL A O 1
ATOM 1522 N N . PRO A 1 201 ? -5.049 -7.491 -15.262 1.00 89.38 201 PRO A N 1
ATOM 1523 C CA . PRO A 1 201 ? -4.795 -7.773 -16.676 1.00 89.38 201 PRO A CA 1
ATOM 1524 C C . PRO A 1 201 ? -4.511 -6.550 -17.556 1.00 89.38 201 PRO A C 1
ATOM 1526 O O . PRO A 1 201 ? -4.782 -5.402 -17.142 1.00 89.38 201 PRO A O 1
#

Secondary structure (DSSP, 8-state):
------EEEE------S--PPPPP--S-PPPGGG-TT--EEEEEEEETHHHHHHHHHHHHHHHHGGGPPEEEEEEEEE----TTT--SS---STTSHHHHHTTTTSSEEEEEE-TT--STTTSS--TTSEEEE-TT-GGGGGSPPP--S-HHHHHHHHHHHGGGHHHHHHHHH----B-TTS-B----TTTS-TT-EEE--

Organism: Prymnesium parvum (NCBI:txid97485)

pLDDT: mean 80.54, std 18.86, range [28.48, 98.0]

Radius of gyration: 18.45 Å; chains: 1; bounding box: 49×43×44 Å